Protein AF-0000000067975572 (afdb_homodimer)

Solvent-accessible surface area (backbone atoms only — not comparable to full-atom values): 10570 Å² total; per-residue (Å²): 110,61,64,62,55,49,49,57,55,53,73,66,45,63,90,80,53,42,70,36,68,67,24,52,52,40,54,53,30,42,39,53,51,49,49,49,53,43,51,46,39,11,46,50,52,24,46,74,68,74,46,53,58,31,40,48,66,27,45,54,51,23,35,44,74,76,66,36,54,85,46,46,61,59,31,48,52,52,34,53,54,52,51,50,50,51,52,53,48,53,58,62,66,50,74,78,83,122,114,62,63,61,54,49,49,56,56,53,73,65,43,63,91,80,53,43,70,35,70,66,23,51,52,41,52,52,30,43,38,52,54,50,49,46,52,44,52,45,40,11,48,51,52,24,45,76,69,74,45,54,60,32,40,48,68,28,46,56,51,24,34,44,74,74,66,36,53,85,46,44,62,58,29,50,52,51,35,53,54,51,50,49,49,50,53,51,48,54,59,62,66,50,74,78,84,119

Organism: Pisum sativum (NCBI:txid3888)

Nearest PDB structures (foldseek):
  1jfi-assembly1_B  TM=7.774E-01  e=1.254E-07  Homo sapiens
  7cvo-assembly1_G-2  TM=8.978E-01  e=2.293E-06  Arabidopsis thaliana
  7c9o-assembly1_B  TM=9.287E-01  e=9.202E-06  Oryza sativa Japonica Group
  6y35-assembly1_B  TM=8.783E-01  e=9.202E-06  Aspergillus fumigatus A1163
  6y37-assembly1_B  TM=8.687E-01  e=1.964E-05  Aspergillus nidulans FGSC A4

Secondary structure (DSSP, 8-state):
-HHHHHHHHHHTS-TT-EE-HHHHHHHHHHHHHHHHHHHHHHHHHHHHTT-SEE-HHHHHHHHHHTT-HHHHHHHHHHHHHHHHHHHHHHHHSS----/-HHHHHHHHHHTS-TT-EE-HHHHHHHHHHHHHHHHHHHHHHHHHHHHTT-SEE-HHHHHHHHHHTT-HHHHHHHHHHHHHHHHHHHHHHHHSS----

Radius of gyration: 18.91 Å; Cα contacts (8 Å, |Δi|>4): 183; chains: 2; bounding box: 43×51×68 Å

pLDDT: mean 84.96, std 15.69, range [32.72, 98.25]

Structure (mmCIF, N/CA/C/O backbone):
data_AF-0000000067975572-model_v1
#
loop_
_entity.id
_entity.type
_entity.pdbx_description
1 polymer 'Down-regulator of transcription 1, variant 6'
#
loop_
_atom_site.group_PDB
_atom_site.id
_atom_site.type_symbol
_atom_site.label_atom_id
_atom_site.label_alt_id
_atom_site.label_comp_id
_atom_site.label_asym_id
_atom_site.label_entity_id
_atom_site.label_seq_id
_atom_site.pdbx_PDB_ins_code
_atom_site.Cartn_x
_atom_site.Cartn_y
_atom_site.Cartn_z
_atom_site.occupancy
_atom_site.B_iso_or_equiv
_atom_site.auth_seq_id
_atom_site.auth_comp_id
_atom_site.auth_asym_id
_atom_site.auth_atom_id
_atom_site.pdbx_PDB_model_num
ATOM 1 N N . MET A 1 1 ? 14.898 -0.236 -3.307 1 39.06 1 MET A N 1
ATOM 2 C CA . MET A 1 1 ? 13.516 -0.007 -2.916 1 39.06 1 MET A CA 1
ATOM 3 C C . MET A 1 1 ? 12.742 -1.319 -2.863 1 39.06 1 MET A C 1
ATOM 5 O O . MET A 1 1 ? 11.922 -1.53 -1.963 1 39.06 1 MET A O 1
ATOM 9 N N . THR A 1 2 ? 13.234 -2.158 -3.646 1 52.66 2 THR A N 1
ATOM 10 C CA . THR A 1 2 ? 12.68 -3.473 -3.941 1 52.66 2 THR A CA 1
ATOM 11 C C . THR A 1 2 ? 12.953 -4.445 -2.797 1 52.66 2 THR A C 1
ATOM 13 O O . THR A 1 2 ? 12.07 -5.207 -2.4 1 52.66 2 THR A O 1
ATOM 16 N N . ALA A 1 3 ? 14.062 -3.973 -2.162 1 55.31 3 ALA A N 1
ATOM 17 C CA . ALA A 1 3 ? 14.5 -5.004 -1.22 1 55.31 3 ALA A CA 1
ATOM 18 C C . ALA A 1 3 ? 13.609 -5.016 0.021 1 55.31 3 ALA A C 1
ATOM 20 O O . ALA A 1 3 ? 13.234 -6.086 0.514 1 55.31 3 ALA A O 1
ATOM 21 N N . THR A 1 4 ? 13.117 -3.85 0.455 1 65.81 4 THR A N 1
ATOM 22 C CA . THR A 1 4 ? 12.328 -3.779 1.68 1 65.81 4 THR A CA 1
ATOM 23 C C . THR A 1 4 ? 10.93 -4.336 1.452 1 65.81 4 THR A C 1
ATOM 25 O O . THR A 1 4 ? 10.414 -5.102 2.273 1 65.81 4 THR A O 1
ATOM 28 N N . MET A 1 5 ? 10.422 -4.066 0.331 1 74.5 5 MET A N 1
ATOM 29 C CA . MET A 1 5 ? 9.078 -4.559 0.059 1 74.5 5 MET A CA 1
ATOM 30 C C . MET A 1 5 ? 9.086 -6.07 -0.145 1 74.5 5 MET A C 1
ATOM 32 O O . MET A 1 5 ? 8.172 -6.766 0.301 1 74.5 5 MET A O 1
ATOM 36 N N . THR A 1 6 ? 10.148 -6.484 -0.743 1 78.88 6 THR A N 1
ATOM 37 C CA . THR A 1 6 ? 10.305 -7.922 -0.958 1 78.88 6 THR A CA 1
ATOM 38 C C . THR A 1 6 ? 10.414 -8.656 0.374 1 78.88 6 THR A C 1
ATOM 40 O O . THR A 1 6 ? 9.836 -9.734 0.538 1 78.88 6 THR A O 1
ATOM 43 N N . LYS A 1 7 ? 11.109 -7.992 1.199 1 82.75 7 LYS A N 1
ATOM 44 C CA . LYS A 1 7 ? 11.258 -8.578 2.527 1 82.75 7 LYS A CA 1
ATOM 45 C C . LYS A 1 7 ? 9.922 -8.648 3.254 1 82.75 7 LYS A C 1
ATOM 47 O O . LYS A 1 7 ? 9.594 -9.656 3.877 1 82.75 7 LYS A O 1
ATOM 52 N N . ILE A 1 8 ? 9.188 -7.641 3.168 1 81.56 8 ILE A N 1
ATOM 53 C CA . ILE A 1 8 ? 7.879 -7.57 3.803 1 81.56 8 ILE A CA 1
ATOM 54 C C . ILE A 1 8 ? 6.977 -8.672 3.252 1 81.56 8 ILE A C 1
ATOM 56 O O . ILE A 1 8 ? 6.297 -9.367 4.012 1 81.56 8 ILE A O 1
ATOM 60 N N . ILE A 1 9 ? 6.996 -8.875 1.95 1 85.75 9 ILE A N 1
ATOM 61 C CA . ILE A 1 9 ? 6.156 -9.859 1.288 1 85.75 9 ILE A CA 1
ATOM 62 C C . ILE A 1 9 ? 6.555 -11.266 1.744 1 85.75 9 ILE A C 1
ATOM 64 O O . ILE A 1 9 ? 5.695 -12.07 2.105 1 85.75 9 ILE A O 1
ATOM 68 N N . LYS A 1 10 ? 7.793 -11.5 1.84 1 86.06 10 LYS A N 1
ATOM 69 C CA . LYS A 1 10 ? 8.305 -12.836 2.156 1 86.06 10 LYS A CA 1
ATOM 70 C C . LYS A 1 10 ? 8.031 -13.195 3.613 1 86.06 10 LYS A C 1
ATOM 72 O O . LYS A 1 10 ? 7.793 -14.359 3.934 1 86.06 10 LYS A O 1
ATOM 77 N N . GLU A 1 11 ? 8.07 -12.219 4.406 1 86 11 GLU A N 1
ATOM 78 C CA . GLU A 1 11 ? 7.855 -12.445 5.832 1 86 11 GLU A CA 1
ATOM 79 C C . GLU A 1 11 ? 6.414 -12.852 6.121 1 86 11 GLU A C 1
ATOM 81 O O . GLU A 1 11 ? 6.129 -13.461 7.152 1 86 11 GLU A O 1
ATOM 86 N N . MET A 1 12 ? 5.559 -12.57 5.223 1 84.19 12 MET A N 1
ATOM 87 C CA . MET A 1 12 ? 4.141 -12.828 5.449 1 84.19 12 MET A CA 1
ATOM 88 C C . MET A 1 12 ? 3.727 -14.164 4.855 1 84.19 12 MET A C 1
ATOM 90 O O . MET A 1 12 ? 2.602 -14.625 5.066 1 84.19 12 MET A O 1
ATOM 94 N N . LEU A 1 13 ? 4.621 -14.805 4.199 1 91.62 13 LEU A N 1
ATOM 95 C CA . LEU A 1 13 ? 4.281 -16.031 3.477 1 91.62 13 LEU A CA 1
ATOM 96 C C . LEU A 1 13 ? 5 -17.234 4.074 1 91.62 13 LEU A C 1
ATOM 98 O O . LEU A 1 13 ? 6.051 -17.078 4.703 1 91.62 13 LEU A O 1
ATOM 102 N N . PRO A 1 14 ? 4.371 -18.484 3.938 1 91.44 14 PRO A N 1
ATOM 103 C CA . PRO A 1 14 ? 5.098 -19.688 4.332 1 91.44 14 PRO A CA 1
ATOM 104 C C . PRO A 1 14 ? 6.426 -19.844 3.598 1 91.44 14 PRO A C 1
ATOM 106 O O . PRO A 1 14 ? 6.578 -19.359 2.477 1 91.44 14 PRO A O 1
ATOM 109 N N . PRO A 1 15 ? 7.375 -20.5 4.242 1 90.56 15 PRO A N 1
ATOM 110 C CA . PRO A 1 15 ? 8.727 -20.625 3.682 1 90.56 15 PRO A CA 1
ATOM 111 C C . PRO A 1 15 ? 8.742 -21.391 2.361 1 90.56 15 PRO A C 1
ATOM 113 O O . PRO A 1 15 ? 9.664 -21.219 1.561 1 90.56 15 PRO A O 1
ATOM 116 N N . ASP A 1 16 ? 7.766 -22.109 2.055 1 93.12 16 ASP A N 1
ATOM 117 C CA . ASP A 1 16 ? 7.785 -22.969 0.875 1 93.12 16 ASP A CA 1
ATOM 118 C C . ASP A 1 16 ? 7.059 -22.297 -0.295 1 93.12 16 ASP A C 1
ATOM 120 O O . ASP A 1 16 ? 6.965 -22.891 -1.38 1 93.12 16 ASP A O 1
ATOM 124 N N . VAL A 1 17 ? 6.586 -21.109 -0.024 1 95.19 17 VAL A N 1
ATOM 125 C CA . VAL A 1 17 ? 5.855 -20.422 -1.086 1 95.19 17 VAL A CA 1
ATOM 126 C C . VAL A 1 17 ? 6.773 -19.422 -1.783 1 95.19 17 VAL A C 1
ATOM 128 O O . VAL A 1 17 ? 7.547 -18.719 -1.128 1 95.19 17 VAL A O 1
ATOM 131 N N . ARG A 1 18 ? 6.723 -19.453 -3.1 1 95.25 18 ARG A N 1
ATOM 132 C CA . ARG A 1 18 ? 7.488 -18.5 -3.9 1 95.25 18 ARG A CA 1
ATOM 133 C C . ARG A 1 18 ? 6.582 -17.422 -4.488 1 95.25 18 ARG A C 1
ATOM 135 O O . ARG A 1 18 ? 5.395 -17.656 -4.723 1 95.25 18 ARG A O 1
ATOM 142 N N . VAL A 1 19 ? 7.168 -16.234 -4.633 1 96.06 19 VAL A N 1
ATOM 143 C CA . VAL A 1 19 ? 6.484 -15.148 -5.32 1 96.06 19 VAL A CA 1
ATOM 144 C C . VAL A 1 19 ? 7.23 -14.797 -6.605 1 96.06 19 VAL A C 1
ATOM 146 O O . VAL A 1 19 ? 8.414 -14.445 -6.566 1 96.06 19 VAL A O 1
ATOM 149 N N . ALA A 1 20 ? 6.512 -15.031 -7.695 1 95.19 20 ALA A N 1
ATOM 150 C CA . ALA A 1 20 ? 7.113 -14.68 -8.977 1 95.19 20 ALA A CA 1
ATOM 151 C C . ALA A 1 20 ? 7.508 -13.211 -9.016 1 95.19 20 ALA A C 1
ATOM 153 O O . ALA A 1 20 ? 6.887 -12.375 -8.352 1 95.19 20 ALA A O 1
ATOM 154 N N . ARG A 1 21 ? 8.516 -12.898 -9.812 1 91.81 21 ARG A N 1
ATOM 155 C CA . ARG A 1 21 ? 9.016 -11.531 -9.922 1 91.81 21 ARG A CA 1
ATOM 156 C C . ARG A 1 21 ? 7.926 -10.586 -10.398 1 91.81 21 ARG A C 1
ATOM 158 O O . ARG A 1 21 ? 7.781 -9.477 -9.867 1 91.81 21 ARG A O 1
ATOM 165 N N . ASP A 1 22 ? 7.188 -11.031 -11.352 1 93.62 22 ASP A N 1
ATOM 166 C CA . ASP A 1 22 ? 6.129 -10.195 -11.898 1 93.62 22 ASP A CA 1
ATOM 167 C C . ASP A 1 22 ? 5.027 -9.953 -10.867 1 93.62 22 ASP A C 1
ATOM 169 O O . ASP A 1 22 ? 4.398 -8.891 -10.859 1 93.62 22 ASP A O 1
ATOM 173 N N . ALA A 1 23 ? 4.82 -10.93 -10 1 95.44 23 ALA A N 1
ATOM 174 C CA . ALA A 1 23 ? 3.854 -10.758 -8.914 1 95.44 23 ALA A CA 1
ATOM 175 C C . ALA A 1 23 ? 4.352 -9.75 -7.891 1 95.44 23 ALA A C 1
ATOM 177 O O . ALA A 1 23 ? 3.572 -8.953 -7.363 1 95.44 23 ALA A O 1
ATOM 178 N N . GLN A 1 24 ? 5.617 -9.766 -7.688 1 92.31 24 GLN A N 1
ATOM 179 C CA . GLN A 1 24 ? 6.223 -8.789 -6.789 1 92.31 24 GLN A CA 1
ATOM 180 C C . GLN A 1 24 ? 6.059 -7.371 -7.332 1 92.31 24 GLN A C 1
ATOM 182 O O . GLN A 1 24 ? 5.715 -6.449 -6.586 1 92.31 24 GLN A O 1
ATOM 187 N N . ASP A 1 25 ? 6.34 -7.246 -8.586 1 91.5 25 ASP A N 1
ATOM 188 C CA . ASP A 1 25 ? 6.176 -5.945 -9.227 1 91.5 25 ASP A CA 1
ATOM 189 C C . ASP A 1 25 ? 4.73 -5.465 -9.125 1 91.5 25 ASP A C 1
ATOM 191 O O . ASP A 1 25 ? 4.48 -4.277 -8.891 1 91.5 25 ASP A O 1
ATOM 195 N N . LEU A 1 26 ? 3.828 -6.332 -9.305 1 93.5 26 LEU A N 1
ATOM 196 C CA . LEU A 1 26 ? 2.41 -5.996 -9.242 1 93.5 26 LEU A CA 1
ATOM 197 C C . LEU A 1 26 ? 2.02 -5.559 -7.832 1 93.5 26 LEU A C 1
ATOM 199 O O . LEU A 1 26 ? 1.27 -4.598 -7.66 1 93.5 26 LEU A O 1
ATOM 203 N N . LEU A 1 27 ? 2.496 -6.234 -6.828 1 93.25 27 LEU A N 1
ATOM 204 C CA . LEU A 1 27 ? 2.232 -5.883 -5.438 1 93.25 27 LEU A CA 1
ATOM 205 C C . LEU A 1 27 ? 2.748 -4.48 -5.125 1 93.25 27 LEU A C 1
ATOM 207 O O . LEU A 1 27 ? 2.105 -3.727 -4.391 1 93.25 27 LEU A O 1
ATOM 211 N N . ILE A 1 28 ? 3.877 -4.141 -5.68 1 88.56 28 ILE A N 1
ATOM 212 C CA . ILE A 1 28 ? 4.457 -2.816 -5.5 1 88.56 28 ILE A CA 1
ATOM 213 C C . ILE A 1 28 ? 3.545 -1.764 -6.125 1 88.56 28 ILE A C 1
ATOM 215 O O . ILE A 1 28 ? 3.266 -0.731 -5.508 1 88.56 28 ILE A O 1
ATOM 219 N N . GLU A 1 29 ? 3.02 -2.041 -7.281 1 90.25 29 GLU A N 1
ATOM 220 C CA . GLU A 1 29 ? 2.121 -1.112 -7.965 1 90.25 29 GLU A CA 1
ATOM 221 C C . GLU A 1 29 ? 0.811 -0.952 -7.199 1 90.25 29 GLU A C 1
ATOM 223 O O . GLU A 1 29 ? 0.212 0.126 -7.203 1 90.25 29 GLU A O 1
ATOM 228 N N . CYS A 1 30 ? 0.347 -2.061 -6.594 1 92.19 30 CYS A N 1
ATOM 229 C CA . CYS A 1 30 ? -0.815 -1.957 -5.715 1 92.19 30 CYS A CA 1
ATOM 230 C C . CYS A 1 30 ? -0.584 -0.92 -4.625 1 92.19 30 CYS A C 1
ATOM 232 O O . CYS A 1 30 ? -1.444 -0.073 -4.375 1 92.19 30 CYS A O 1
ATOM 234 N N . CYS A 1 31 ? 0.556 -0.967 -4.039 1 90.56 31 CYS A N 1
ATOM 235 C CA . CYS A 1 31 ? 0.895 -0.04 -2.965 1 90.56 31 CYS A CA 1
ATOM 236 C C . CYS A 1 31 ? 0.958 1.393 -3.48 1 90.56 31 CYS A C 1
ATOM 238 O O . CYS A 1 31 ? 0.476 2.316 -2.822 1 90.56 31 CYS A O 1
ATOM 240 N N . VAL A 1 32 ? 1.569 1.564 -4.617 1 87.62 32 VAL A N 1
ATOM 241 C CA . VAL A 1 32 ? 1.717 2.896 -5.195 1 87.62 32 VAL A CA 1
ATOM 242 C C . VAL A 1 32 ? 0.34 3.51 -5.438 1 87.62 32 VAL A C 1
ATOM 244 O O . VAL A 1 32 ? 0.092 4.66 -5.07 1 87.62 32 VAL A O 1
ATOM 247 N N . GLU A 1 33 ? -0.522 2.762 -6.055 1 90.44 33 GLU A N 1
ATOM 248 C CA . GLU A 1 33 ? -1.869 3.252 -6.328 1 90.44 33 GLU A CA 1
ATOM 249 C C . GLU A 1 33 ? -2.646 3.48 -5.035 1 90.44 33 GLU A C 1
ATOM 251 O O . GLU A 1 33 ? -3.426 4.43 -4.93 1 90.44 33 GLU A O 1
ATOM 256 N N . PHE A 1 34 ? -2.438 2.576 -4.113 1 91.31 34 PHE A N 1
ATOM 257 C CA . PHE A 1 34 ? -3.096 2.689 -2.816 1 91.31 34 PHE A CA 1
ATOM 258 C C . PHE A 1 34 ? -2.668 3.967 -2.104 1 91.31 34 PHE A C 1
ATOM 260 O O . PHE A 1 34 ? -3.51 4.711 -1.593 1 91.31 34 PHE A O 1
ATOM 267 N N . ILE A 1 35 ? -1.433 4.297 -2.062 1 91.75 35 ILE A N 1
ATOM 268 C CA . ILE A 1 35 ? -0.92 5.504 -1.421 1 91.75 35 ILE A CA 1
ATOM 269 C C . ILE A 1 35 ? -1.434 6.738 -2.156 1 91.75 35 ILE A C 1
ATOM 271 O O . ILE A 1 35 ? -1.744 7.754 -1.533 1 91.75 35 ILE A O 1
ATOM 275 N N . ASN A 1 36 ? -1.469 6.648 -3.461 1 91.31 36 ASN A N 1
ATOM 276 C CA . ASN A 1 36 ? -2.004 7.766 -4.234 1 91.31 36 ASN A CA 1
ATOM 277 C C . ASN A 1 36 ? -3.443 8.086 -3.834 1 91.31 36 ASN A C 1
ATOM 279 O O . ASN A 1 36 ? -3.801 9.25 -3.66 1 91.31 36 ASN A O 1
ATOM 283 N N . LEU A 1 37 ? -4.168 7.059 -3.721 1 92.38 37 LEU A N 1
ATOM 284 C CA . LEU A 1 37 ? -5.566 7.219 -3.346 1 92.38 37 LEU A CA 1
ATOM 285 C C . LEU A 1 37 ? -5.691 7.832 -1.955 1 92.38 37 LEU A C 1
ATOM 287 O O . LEU A 1 37 ? -6.434 8.797 -1.762 1 92.38 37 LEU A O 1
ATOM 291 N N . ILE A 1 38 ? -4.941 7.305 -1.001 1 95.25 38 ILE A N 1
ATOM 292 C CA . ILE A 1 38 ? -5.043 7.754 0.384 1 95.25 38 ILE A CA 1
ATOM 293 C C . ILE A 1 38 ? -4.488 9.172 0.51 1 95.25 38 ILE A C 1
ATOM 295 O O . ILE A 1 38 ? -5.043 10 1.233 1 95.25 38 ILE A O 1
ATOM 299 N N . SER A 1 39 ? -3.408 9.484 -0.177 1 95.56 39 SER A N 1
ATOM 300 C CA . SER A 1 39 ? -2.809 10.812 -0.115 1 95.56 39 SER A CA 1
ATOM 301 C C . SER A 1 39 ? -3.748 11.867 -0.685 1 95.56 39 SER A C 1
ATOM 303 O O . SER A 1 39 ? -3.9 12.945 -0.108 1 95.56 39 SER A O 1
ATOM 305 N N . SER A 1 40 ? -4.348 11.539 -1.766 1 94.69 40 SER A N 1
ATOM 306 C CA . SER A 1 40 ? -5.293 12.461 -2.391 1 94.69 40 SER A CA 1
ATOM 307 C C . SER A 1 40 ? -6.484 12.727 -1.479 1 94.69 40 SER A C 1
ATOM 309 O O . SER A 1 40 ? -6.887 13.883 -1.302 1 94.69 40 SER A O 1
ATOM 311 N N . GLU A 1 41 ? -6.996 11.695 -0.904 1 96.81 41 GLU A N 1
ATOM 312 C CA . GLU A 1 41 ? -8.125 11.867 -0 1 96.81 41 GLU A CA 1
ATOM 313 C C . GLU A 1 41 ? -7.715 12.594 1.274 1 96.81 41 GLU A C 1
ATOM 315 O O . GLU A 1 41 ? -8.484 13.391 1.818 1 96.81 41 GLU A O 1
ATOM 320 N N . SER A 1 42 ? -6.496 12.344 1.748 1 97.88 42 SER A N 1
ATOM 321 C CA . SER A 1 42 ? -5.969 13.039 2.916 1 97.88 42 SER A CA 1
ATOM 322 C C . SER A 1 42 ? -5.855 14.539 2.662 1 97.88 42 SER A C 1
ATOM 324 O O . SER A 1 42 ? -6.152 15.352 3.543 1 97.88 42 SER A O 1
ATOM 326 N N . ASN A 1 43 ? -5.488 14.812 1.451 1 97.25 43 ASN A N 1
ATOM 327 C CA . ASN A 1 43 ? -5.395 16.219 1.063 1 97.25 43 ASN A CA 1
ATOM 328 C C . ASN A 1 43 ? -6.766 16.891 1.046 1 97.25 43 ASN A C 1
ATOM 330 O O . ASN A 1 43 ? -6.902 18.031 1.459 1 97.25 43 ASN A O 1
ATOM 334 N N . GLU A 1 44 ? -7.668 16.141 0.524 1 97.44 44 GLU A N 1
ATOM 335 C CA . GLU A 1 44 ? -9.031 16.672 0.508 1 97.44 44 GLU A CA 1
ATOM 336 C C . GLU A 1 44 ? -9.547 16.906 1.924 1 97.44 44 GLU A C 1
ATOM 338 O O . GLU A 1 44 ? -10.141 17.953 2.207 1 97.44 44 GLU A O 1
ATOM 343 N N . VAL A 1 45 ? -9.336 15.953 2.791 1 97.88 45 VAL A N 1
ATOM 344 C CA . VAL A 1 4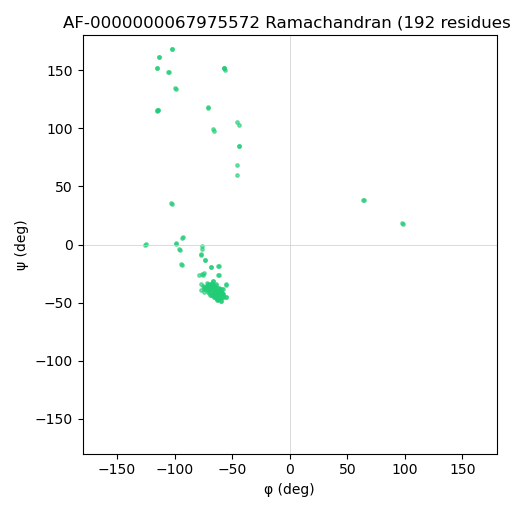5 ? -9.75 16.062 4.184 1 97.88 45 VAL A CA 1
ATOM 345 C C . VAL A 1 45 ? -9.055 17.25 4.84 1 97.88 45 VAL A C 1
ATOM 347 O O . VAL A 1 45 ? -9.688 18.047 5.547 1 97.88 45 VAL A O 1
ATOM 350 N N . CYS A 1 46 ? -7.777 17.375 4.59 1 97.81 46 CYS A N 1
ATOM 351 C CA . CYS A 1 46 ? -6.957 18.453 5.141 1 97.81 46 CYS A CA 1
ATOM 352 C C . CYS A 1 46 ? -7.434 19.812 4.648 1 97.81 46 CYS A C 1
ATOM 354 O O . CYS A 1 46 ? -7.547 20.75 5.434 1 97.81 46 CYS A O 1
ATOM 356 N N . SER A 1 47 ? -7.773 19.922 3.424 1 97 47 SER A N 1
ATOM 357 C CA . SER A 1 47 ? -8.227 21.172 2.807 1 97 47 SER A CA 1
ATOM 358 C C . SER A 1 47 ? -9.602 21.578 3.322 1 97 47 SER A C 1
ATOM 360 O O . SER A 1 47 ? -9.875 22.766 3.484 1 97 47 SER A O 1
ATOM 362 N N . ARG A 1 48 ? -10.375 20.609 3.518 1 97.56 48 ARG A N 1
ATOM 363 C CA . ARG A 1 48 ? -11.703 20.891 4.051 1 97.56 48 ARG A CA 1
ATOM 364 C C . ARG A 1 48 ? -11.617 21.531 5.438 1 97.56 48 ARG A C 1
ATOM 366 O O . ARG A 1 48 ? -12.531 22.234 5.863 1 97.56 48 ARG A O 1
ATOM 373 N N . GLU A 1 49 ? -10.547 21.266 6.148 1 97.56 49 GLU A N 1
ATOM 374 C CA . GLU A 1 49 ? -10.32 21.844 7.473 1 97.56 49 GLU A CA 1
ATOM 375 C C . GLU A 1 49 ? -9.5 23.125 7.387 1 97.56 49 GLU A C 1
ATOM 377 O O . GLU A 1 49 ? -9.055 23.656 8.406 1 97.56 49 GLU A O 1
ATOM 382 N N . ASP A 1 50 ? -9.234 23.578 6.227 1 97.31 50 ASP A N 1
ATOM 383 C CA . ASP A 1 50 ? -8.492 24.797 5.934 1 97.31 50 ASP A CA 1
ATOM 384 C C . ASP A 1 50 ? -7.051 24.703 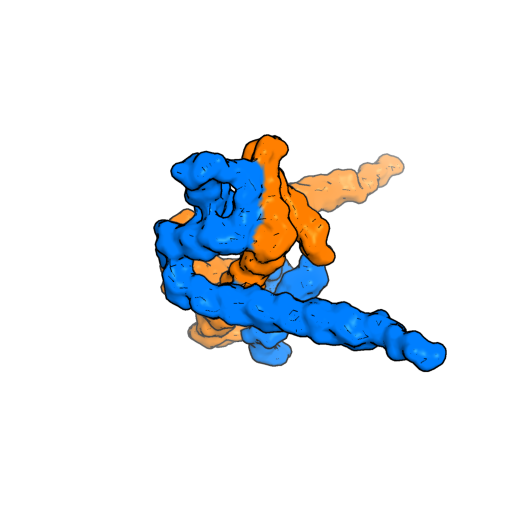6.438 1 97.31 50 ASP A C 1
ATOM 386 O O . ASP A 1 50 ? -6.531 25.641 7.039 1 97.31 50 ASP A O 1
ATOM 390 N N . LYS A 1 51 ? -6.52 23.531 6.285 1 96.62 51 LYS A N 1
ATOM 391 C CA . LYS A 1 51 ? -5.121 23.297 6.621 1 96.62 51 LYS A CA 1
ATOM 392 C C . LYS A 1 51 ? -4.301 22.984 5.375 1 96.62 51 LYS A C 1
ATOM 394 O O . LYS A 1 51 ? -4.859 22.656 4.324 1 96.62 51 LYS A O 1
ATOM 399 N N . ARG A 1 52 ? -2.965 23.156 5.582 1 95.5 52 ARG A N 1
ATOM 400 C CA . ARG A 1 52 ? -2.088 22.906 4.445 1 95.5 52 ARG A CA 1
ATOM 401 C C . ARG A 1 52 ? -1.021 21.875 4.793 1 95.5 52 ARG A C 1
ATOM 403 O O . ARG A 1 52 ? -0.12 21.609 3.996 1 95.5 52 ARG A O 1
ATOM 410 N N . THR A 1 53 ? -1.052 21.391 5.992 1 97.62 53 THR A N 1
ATOM 411 C CA . THR A 1 53 ? -0.168 20.297 6.41 1 97.62 53 THR A CA 1
ATOM 412 C C . THR A 1 53 ? -0.971 19.047 6.762 1 97.62 53 THR A C 1
ATOM 414 O O . THR A 1 53 ? -1.755 19.062 7.715 1 97.62 53 THR A O 1
ATOM 417 N N . ILE A 1 54 ? -0.758 18.016 5.984 1 97.75 54 ILE A N 1
ATOM 418 C CA . ILE A 1 54 ? -1.43 16.75 6.238 1 97.75 54 ILE A CA 1
ATOM 419 C C . ILE A 1 54 ? -0.847 16.094 7.488 1 97.75 54 ILE A C 1
ATOM 421 O O . ILE A 1 54 ? 0.354 15.82 7.551 1 97.75 54 ILE A O 1
ATOM 425 N N . ALA A 1 55 ? -1.649 15.914 8.461 1 97.81 55 ALA A N 1
ATOM 426 C CA . ALA A 1 55 ? -1.303 15.227 9.703 1 97.81 55 ALA A CA 1
ATOM 427 C C . ALA A 1 55 ? -1.86 13.812 9.727 1 97.81 55 ALA A C 1
ATOM 429 O O . ALA A 1 55 ? -2.666 13.438 8.867 1 97.81 55 ALA A O 1
ATOM 430 N N . PRO A 1 56 ? -1.434 12.945 10.695 1 97.25 56 PRO A N 1
ATOM 431 C CA . PRO A 1 56 ? -1.917 11.562 10.781 1 97.25 56 PRO A CA 1
ATOM 432 C C . PRO A 1 56 ? -3.439 11.477 10.867 1 97.25 56 PRO A C 1
ATOM 434 O O . PRO A 1 56 ? -4.039 10.562 10.297 1 97.25 56 PRO A O 1
ATOM 437 N N . GLU A 1 57 ? -3.984 12.516 11.547 1 96.88 57 GLU A N 1
ATOM 438 C CA . GLU A 1 57 ? -5.438 12.477 11.695 1 96.88 57 GLU A CA 1
ATOM 439 C C . GLU A 1 57 ? -6.129 12.57 10.336 1 96.88 57 GLU A C 1
ATOM 441 O O . GLU A 1 57 ? -7.188 11.984 10.125 1 96.88 57 GLU A O 1
ATOM 446 N N . HIS A 1 58 ? -5.59 13.305 9.414 1 98.25 58 HIS A N 1
ATOM 447 C CA . HIS A 1 58 ? -6.152 13.422 8.07 1 98.25 58 HIS A CA 1
ATOM 448 C C . HIS A 1 58 ? -6.055 12.102 7.312 1 98.25 58 HIS A C 1
ATOM 450 O O . HIS A 1 58 ? -6.961 11.75 6.555 1 98.25 58 HIS A O 1
ATOM 456 N N . VAL A 1 59 ? -4.973 11.344 7.516 1 97.62 59 VAL A N 1
ATOM 457 C CA . VAL A 1 59 ? -4.773 10.039 6.887 1 97.62 59 VAL A CA 1
ATOM 458 C C . VAL A 1 59 ? -5.797 9.047 7.422 1 97.62 59 VAL A C 1
ATOM 460 O O . VAL A 1 59 ? -6.426 8.312 6.652 1 97.62 59 VAL A O 1
ATOM 463 N N . LEU A 1 60 ? -5.984 9.109 8.734 1 97 60 LEU A N 1
ATOM 464 C CA . LEU A 1 60 ? -6.922 8.188 9.367 1 97 60 LEU A CA 1
ATOM 465 C C . LEU A 1 60 ? -8.352 8.461 8.906 1 97 60 LEU A C 1
ATOM 467 O O . LEU A 1 60 ? -9.102 7.527 8.617 1 97 60 LEU A O 1
ATOM 471 N N . LYS A 1 61 ? -8.68 9.688 8.859 1 97.25 61 LYS A N 1
ATOM 472 C CA . LYS A 1 61 ? -10 10.062 8.367 1 97.25 61 LYS A CA 1
ATOM 473 C C . LYS A 1 61 ? -10.18 9.672 6.906 1 97.25 61 LYS A C 1
ATOM 475 O O . LYS A 1 61 ? -11.258 9.234 6.504 1 97.25 61 LYS A O 1
ATOM 480 N N . ALA A 1 62 ? -9.148 9.867 6.086 1 97.38 62 ALA A N 1
ATOM 481 C CA . ALA A 1 62 ? -9.188 9.484 4.676 1 97.38 62 ALA A CA 1
ATOM 482 C C . ALA A 1 62 ? -9.477 7.996 4.523 1 97.38 62 ALA A C 1
ATOM 484 O O . ALA A 1 62 ? -10.273 7.594 3.67 1 97.38 62 ALA A O 1
ATOM 485 N N . LEU A 1 63 ? -8.844 7.18 5.359 1 96.44 63 LEU A N 1
ATOM 486 C CA . LEU A 1 63 ? -9.07 5.738 5.332 1 96.44 63 LEU A CA 1
ATOM 487 C C . LEU A 1 63 ? -10.539 5.414 5.609 1 96.44 63 LEU A C 1
ATOM 489 O O . LEU A 1 63 ? -11.125 4.547 4.953 1 96.44 63 LEU A O 1
ATOM 493 N N . GLN A 1 64 ? -11.078 6.129 6.527 1 95.69 64 GLN A N 1
ATOM 494 C CA . GLN A 1 64 ? -12.484 5.918 6.852 1 95.69 64 GLN A CA 1
ATOM 495 C C . GLN A 1 64 ? -13.383 6.301 5.684 1 95.69 64 GLN A C 1
ATOM 497 O O . GLN A 1 64 ? -14.297 5.559 5.332 1 95.69 64 GLN A O 1
ATOM 502 N N . VAL A 1 65 ? -13.109 7.398 5.125 1 95.44 65 VAL A N 1
ATOM 503 C CA . VAL A 1 65 ? -13.914 7.906 4.016 1 95.44 65 VAL A CA 1
ATOM 504 C C . VAL A 1 65 ? -13.836 6.941 2.836 1 95.44 65 VAL A C 1
ATOM 506 O O . VAL A 1 65 ? -14.828 6.703 2.154 1 95.44 65 VAL A O 1
ATOM 509 N N . LEU A 1 66 ? -12.695 6.406 2.578 1 93.19 66 LEU A N 1
ATOM 510 C CA . LEU A 1 66 ? -12.445 5.531 1.435 1 93.19 66 LEU A CA 1
ATOM 511 C C . LEU A 1 66 ? -13.008 4.137 1.688 1 93.19 66 LEU A C 1
ATOM 513 O O . LEU A 1 66 ? -12.945 3.271 0.81 1 93.19 66 LEU A O 1
ATOM 517 N N . GLY A 1 67 ? -13.438 3.895 2.916 1 89.44 67 GLY A N 1
ATOM 518 C CA . GLY A 1 67 ? -14.062 2.615 3.197 1 89.44 67 GLY A CA 1
ATOM 519 C C . GLY A 1 67 ? -13.117 1.612 3.832 1 89.44 67 GLY A C 1
ATOM 520 O O . GLY A 1 67 ? -13.367 0.406 3.801 1 89.44 67 GLY A O 1
ATOM 521 N N . PHE A 1 68 ? -11.984 2.049 4.402 1 89 68 PHE A N 1
ATOM 522 C CA . PHE A 1 68 ? -11.008 1.177 5.043 1 89 68 PHE A CA 1
ATOM 523 C C . PHE A 1 68 ? -11.133 1.245 6.559 1 89 68 PHE A C 1
ATOM 525 O O . PHE A 1 68 ? -10.133 1.173 7.273 1 89 68 PHE A O 1
ATOM 532 N N . ALA A 1 69 ? -12.32 1.391 6.992 1 88.31 69 ALA A N 1
ATOM 533 C CA . ALA A 1 69 ? -12.555 1.562 8.422 1 88.31 69 ALA A CA 1
ATOM 534 C C . ALA A 1 69 ? -12 0.379 9.219 1 88.31 69 ALA A C 1
ATOM 536 O O . ALA A 1 69 ? -11.414 0.558 10.289 1 88.31 69 ALA A O 1
ATOM 537 N N . ASP A 1 70 ? -12.148 -0.778 8.664 1 85.06 70 ASP A N 1
ATOM 538 C CA . ASP A 1 70 ? -11.719 -1.982 9.367 1 85.06 70 ASP A CA 1
ATOM 539 C C . ASP A 1 70 ? -10.195 -2.1 9.367 1 85.06 70 ASP A C 1
ATOM 541 O O . ASP A 1 70 ? -9.625 -2.867 10.141 1 85.06 70 ASP A O 1
ATOM 545 N N . TYR A 1 71 ? -9.602 -1.316 8.562 1 86.5 71 TYR A N 1
ATOM 546 C CA . TYR A 1 71 ? -8.156 -1.35 8.398 1 86.5 71 TYR A CA 1
ATOM 547 C C . TYR A 1 71 ? -7.48 -0.325 9.305 1 86.5 71 TYR A C 1
ATOM 549 O O . TYR A 1 71 ? -6.285 -0.43 9.594 1 86.5 71 TYR A O 1
ATOM 557 N N . VAL A 1 72 ? -8.25 0.604 9.781 1 91.62 72 VAL A N 1
ATOM 558 C CA . VAL A 1 72 ? -7.715 1.758 10.5 1 91.62 72 VAL A CA 1
ATOM 559 C C . VAL A 1 72 ? -7.043 1.299 11.797 1 91.62 72 VAL A C 1
ATOM 561 O O . VAL A 1 72 ? -5.934 1.728 12.109 1 91.62 72 VAL A O 1
ATOM 564 N N . GLU A 1 73 ? -7.719 0.407 12.445 1 90.62 73 GLU A N 1
ATOM 565 C CA . GLU A 1 73 ? -7.176 -0.059 13.719 1 90.62 73 GLU A CA 1
ATOM 566 C C . GLU A 1 73 ? -5.848 -0.783 13.523 1 90.62 73 GLU A C 1
ATOM 568 O O . GLU A 1 73 ? -4.906 -0.579 14.289 1 90.62 73 GLU A O 1
ATOM 573 N N . GLU A 1 74 ? -5.816 -1.634 12.531 1 89.25 74 GLU A N 1
ATOM 574 C CA . GLU A 1 74 ? -4.602 -2.393 12.242 1 89.25 74 GLU A CA 1
ATOM 575 C C . GLU A 1 74 ? -3.453 -1.471 11.852 1 89.25 74 GLU A C 1
ATOM 577 O O . GLU A 1 74 ? -2.326 -1.637 12.32 1 89.25 74 GLU A O 1
ATOM 582 N N . VAL A 1 75 ? -3.738 -0.525 11.062 1 92 75 VAL A N 1
ATOM 583 C CA . VAL A 1 75 ? -2.74 0.418 10.57 1 92 75 VAL A CA 1
ATOM 584 C C . VAL A 1 75 ? -2.25 1.299 11.719 1 92 75 VAL A C 1
ATOM 586 O O . VAL A 1 75 ? -1.049 1.537 11.859 1 92 75 VAL A O 1
ATOM 589 N N . TYR A 1 76 ? -3.23 1.705 12.461 1 92.19 76 TYR A N 1
ATOM 590 C CA . TYR A 1 76 ? -2.861 2.578 13.57 1 92.19 76 TYR A CA 1
ATOM 591 C C . TYR A 1 76 ? -2.014 1.831 14.594 1 92.19 76 TYR A C 1
ATOM 593 O O . TYR A 1 76 ? -1.051 2.383 15.133 1 92.19 76 TYR A O 1
ATOM 601 N N . ALA A 1 77 ? -2.363 0.641 14.891 1 90.5 77 ALA A N 1
ATOM 602 C CA . ALA A 1 77 ? -1.579 -0.181 15.805 1 90.5 77 ALA A CA 1
ATOM 603 C C . ALA A 1 77 ? -0.157 -0.376 15.289 1 90.5 77 ALA A C 1
ATOM 605 O O . ALA A 1 77 ? 0.808 -0.268 16.047 1 90.5 77 ALA A O 1
ATOM 606 N N . ALA A 1 78 ? -0.044 -0.68 14.055 1 85.62 78 ALA A N 1
ATOM 607 C CA . ALA A 1 78 ? 1.271 -0.848 13.445 1 85.62 78 ALA A CA 1
ATOM 608 C C . ALA A 1 78 ? 2.078 0.445 13.516 1 85.62 78 ALA A C 1
ATOM 610 O O . ALA A 1 78 ? 3.27 0.423 13.836 1 85.62 78 ALA A O 1
ATOM 611 N N . TYR A 1 79 ? 1.469 1.479 13.281 1 88.31 79 TYR A N 1
ATOM 612 C CA . TYR A 1 79 ? 2.051 2.814 13.336 1 88.31 79 TYR A CA 1
ATOM 613 C C . TYR A 1 79 ? 2.543 3.141 14.742 1 88.31 79 TYR A C 1
ATOM 615 O O . TYR A 1 79 ? 3.67 3.604 14.914 1 88.31 79 TYR A O 1
ATOM 623 N N . GLU A 1 80 ? 1.779 2.881 15.688 1 89.38 80 GLU A N 1
ATOM 624 C CA . GLU A 1 80 ? 2.148 3.145 17.078 1 89.38 80 GLU A CA 1
ATOM 625 C C . GLU A 1 80 ? 3.318 2.27 17.516 1 89.38 80 GLU A C 1
ATOM 627 O O . GLU A 1 80 ? 4.195 2.717 18.25 1 89.38 80 GLU A O 1
ATOM 632 N N . ASN A 1 81 ? 3.334 1.114 17.062 1 86.56 81 ASN A N 1
ATOM 633 C CA . ASN A 1 81 ? 4.414 0.192 17.406 1 86.56 81 ASN A CA 1
ATOM 634 C C . ASN A 1 81 ? 5.746 0.646 16.812 1 86.56 81 ASN A C 1
ATOM 636 O O . ASN A 1 81 ? 6.797 0.48 17.422 1 86.56 81 ASN A O 1
ATOM 640 N N . THR A 1 82 ? 5.723 1.224 15.695 1 77.56 82 THR A N 1
ATOM 641 C CA . THR A 1 82 ? 6.941 1.701 15.047 1 77.56 82 THR A CA 1
ATOM 642 C C . THR A 1 82 ? 7.473 2.949 15.75 1 77.56 82 THR A C 1
ATOM 644 O O . THR A 1 82 ? 8.688 3.133 15.859 1 77.56 82 THR A O 1
ATOM 647 N N . LYS A 1 83 ? 6.637 3.785 16.203 1 77.12 83 LYS A N 1
ATOM 648 C CA . LYS A 1 83 ? 7.055 4.965 16.953 1 77.12 83 LYS A CA 1
ATOM 649 C C . LYS A 1 83 ? 7.723 4.57 18.266 1 77.12 83 LYS A C 1
ATOM 651 O O . LYS A 1 83 ? 8.719 5.176 18.672 1 77.12 83 LYS A O 1
ATOM 656 N N . LEU A 1 84 ? 7.184 3.652 18.797 1 71.62 84 LEU A N 1
ATOM 657 C CA . LEU A 1 84 ? 7.723 3.193 20.078 1 71.62 84 LEU A CA 1
ATOM 658 C C . LEU A 1 84 ? 9.125 2.621 19.891 1 71.62 84 LEU A C 1
ATOM 660 O O . LEU A 1 84 ? 10 2.855 20.734 1 71.62 84 LEU A O 1
ATOM 664 N N . GLU A 1 85 ? 9.281 2 18.812 1 69.19 85 GLU A N 1
ATOM 665 C CA . GLU A 1 85 ? 10.594 1.42 18.547 1 69.19 85 GLU A CA 1
ATOM 666 C C . GLU A 1 85 ? 11.633 2.504 18.281 1 69.19 85 GLU A C 1
ATOM 668 O O . GLU A 1 85 ? 12.773 2.408 18.734 1 69.19 85 GLU A O 1
ATOM 6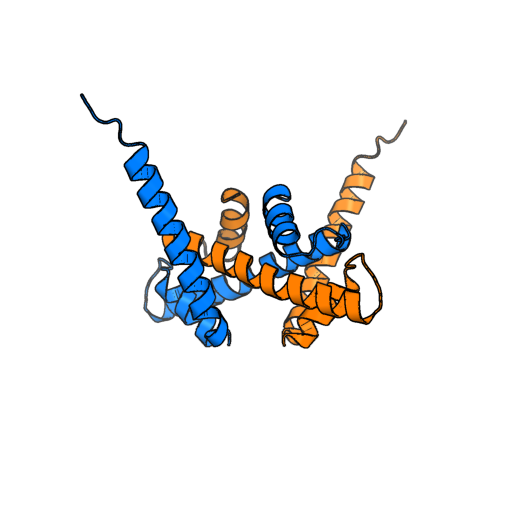73 N N . THR A 1 86 ? 11.203 3.514 17.625 1 65.38 86 THR A N 1
ATOM 674 C CA . THR A 1 86 ? 12.109 4.621 17.328 1 65.38 86 THR A CA 1
ATOM 675 C C . THR A 1 86 ? 12.453 5.398 18.594 1 65.38 86 THR A C 1
ATOM 677 O O . THR A 1 86 ? 13.594 5.816 18.781 1 65.38 86 THR A O 1
ATOM 680 N N . MET A 1 87 ? 11.43 5.602 19.406 1 64.06 87 MET A N 1
ATOM 681 C CA . MET A 1 87 ? 11.648 6.312 20.656 1 64.06 87 MET A CA 1
ATOM 682 C C . MET A 1 87 ? 12.562 5.523 21.594 1 64.06 87 MET A C 1
ATOM 684 O O . MET A 1 87 ? 13.43 6.098 22.25 1 64.06 87 MET A O 1
ATOM 688 N N . VAL A 1 88 ? 12.336 4.156 21.578 1 67.25 88 VAL A N 1
ATOM 689 C CA . VAL A 1 88 ? 13.141 3.293 22.438 1 67.25 88 VAL A CA 1
ATOM 690 C C . VAL A 1 88 ? 14.586 3.268 21.938 1 67.25 88 VAL A C 1
ATOM 692 O O . VAL A 1 88 ? 15.523 3.311 22.719 1 67.25 88 VAL A O 1
ATOM 695 N N . LEU A 1 89 ? 14.758 3.322 20.625 1 60.31 89 LEU A N 1
ATOM 696 C CA . LEU A 1 89 ? 16.078 3.307 20.031 1 60.31 89 LEU A CA 1
ATOM 697 C C . LEU A 1 89 ? 16.797 4.633 20.266 1 60.31 89 LEU A C 1
ATOM 699 O O . LEU A 1 89 ? 18.016 4.66 20.5 1 60.31 89 LEU A O 1
ATOM 703 N N . LEU A 1 90 ? 16.031 5.652 20.172 1 60.72 90 LEU A N 1
ATOM 704 C CA . LEU A 1 90 ? 16.609 6.973 20.422 1 60.72 90 LEU A CA 1
ATOM 705 C C . LEU A 1 90 ? 16.969 7.141 21.906 1 60.72 90 LEU A C 1
ATOM 707 O O . LEU A 1 90 ? 17.984 7.77 22.219 1 60.72 90 LEU A O 1
ATOM 711 N N . ASN A 1 91 ? 16.172 6.551 22.672 1 59.78 91 ASN A N 1
ATOM 712 C CA . ASN A 1 91 ? 16.516 6.602 24.094 1 59.78 91 ASN A CA 1
ATOM 713 C C . ASN A 1 91 ? 17.672 5.676 24.422 1 59.78 91 ASN A C 1
ATOM 715 O O . ASN A 1 91 ? 18.422 5.914 25.375 1 59.78 91 ASN A O 1
ATOM 719 N N . LYS A 1 92 ? 17.859 4.645 23.594 1 58.75 92 LYS A N 1
ATOM 720 C CA . LYS A 1 92 ? 18.984 3.758 23.828 1 58.75 92 LYS A CA 1
ATOM 721 C C . LYS A 1 92 ? 20.297 4.402 23.359 1 58.75 92 LYS A C 1
ATOM 723 O O . LYS A 1 92 ? 21.375 3.994 23.781 1 58.75 92 LYS A O 1
ATOM 728 N N . ASN A 1 93 ? 20.203 5.062 22.281 1 51.09 93 ASN A N 1
ATOM 729 C CA . ASN A 1 93 ? 21.422 5.672 21.766 1 51.09 93 ASN A CA 1
ATOM 730 C C . ASN A 1 93 ? 21.797 6.93 22.547 1 51.09 93 ASN A C 1
ATOM 732 O O . ASN A 1 93 ? 22.703 7.664 22.156 1 51.09 93 ASN A O 1
ATOM 736 N N . VAL A 1 94 ? 21.031 7.367 23.484 1 50.34 94 VAL A N 1
ATOM 737 C CA . VAL A 1 94 ? 21.531 8.438 24.344 1 50.34 94 VAL A CA 1
ATOM 738 C C . VAL A 1 94 ? 22.703 7.926 25.188 1 50.34 94 VAL A C 1
ATOM 740 O O . VAL A 1 94 ? 22.578 6.941 25.906 1 50.34 94 VAL A O 1
ATOM 743 N N . PRO A 1 95 ? 23.922 8.188 24.812 1 50.69 95 PRO A N 1
ATOM 744 C CA . PRO A 1 95 ? 25.125 7.863 25.594 1 50.69 95 PRO A CA 1
ATOM 745 C C . PRO A 1 95 ? 25 8.25 27.062 1 50.69 95 PRO A C 1
ATOM 747 O O . PRO A 1 95 ? 24.5 9.336 27.375 1 50.69 95 PRO A O 1
ATOM 750 N N . HIS A 1 96 ? 24.797 7.27 28.016 1 47.94 96 HIS A N 1
ATOM 751 C CA . HIS A 1 96 ? 24.969 7.551 29.438 1 47.94 96 HIS A CA 1
ATOM 752 C C . HIS A 1 96 ? 26.234 8.375 29.688 1 47.94 96 HIS A C 1
ATOM 754 O O . HIS A 1 96 ? 27.328 7.938 29.359 1 47.94 96 HIS A O 1
ATOM 760 N N . ALA A 1 97 ? 26.203 9.617 29.578 1 43.06 97 ALA A N 1
ATOM 761 C CA . ALA A 1 97 ? 27.25 10.508 30.062 1 43.06 97 ALA A CA 1
ATOM 762 C C . ALA A 1 97 ? 27.688 10.141 31.469 1 43.06 97 ALA A C 1
ATOM 764 O O . ALA A 1 97 ? 26.938 10.32 32.438 1 43.06 97 ALA A O 1
ATOM 765 N N . CYS A 1 98 ? 28.391 8.906 31.578 1 32.72 98 CYS A N 1
ATOM 766 C CA . CYS A 1 98 ? 29.266 8.891 32.75 1 32.72 98 CYS A CA 1
ATOM 767 C C . CYS A 1 98 ? 30.5 9.766 32.531 1 32.72 98 CYS A C 1
ATOM 769 O O . CYS A 1 98 ? 31.031 9.82 31.406 1 32.72 98 CYS A O 1
ATOM 771 N N . MET B 1 1 ? 14.609 3.676 2.352 1 38.66 1 MET B N 1
ATOM 772 C CA . MET B 1 1 ? 13.312 3.111 1.985 1 38.66 1 MET B CA 1
ATOM 773 C C . MET B 1 1 ? 12.25 4.199 1.919 1 38.66 1 MET B C 1
ATOM 775 O O . MET B 1 1 ? 11.375 4.164 1.048 1 38.66 1 MET B O 1
ATOM 779 N N . THR B 1 2 ? 12.547 5.223 2.639 1 52.25 2 THR B N 1
ATOM 780 C CA . THR B 1 2 ? 11.695 6.363 2.947 1 52.25 2 THR B CA 1
ATOM 781 C C . THR B 1 2 ? 11.648 7.336 1.774 1 52.25 2 THR B C 1
ATOM 783 O O . THR B 1 2 ? 10.578 7.848 1.427 1 52.25 2 THR B O 1
ATOM 786 N N . ALA B 1 3 ? 12.805 7.168 1.082 1 55.16 3 ALA B N 1
ATOM 787 C CA . ALA B 1 3 ? 12.914 8.258 0.12 1 55.16 3 ALA B CA 1
ATOM 788 C C . ALA B 1 3 ? 11.977 8.047 -1.065 1 55.16 3 ALA B C 1
ATOM 790 O O . ALA B 1 3 ? 11.328 8.984 -1.528 1 55.16 3 ALA B O 1
ATOM 791 N N . THR B 1 4 ? 11.773 6.785 -1.496 1 66.19 4 THR B N 1
ATOM 792 C CA . THR B 1 4 ? 10.961 6.508 -2.672 1 66.19 4 THR B CA 1
ATOM 793 C C . THR B 1 4 ? 9.477 6.711 -2.363 1 66.19 4 THR B C 1
ATOM 795 O O . THR B 1 4 ? 8.75 7.32 -3.152 1 66.19 4 THR B O 1
ATOM 798 N N . MET B 1 5 ? 9.117 6.32 -1.203 1 74.75 5 MET B N 1
ATOM 799 C CA . MET B 1 5 ? 7.711 6.477 -0.848 1 74.75 5 MET B CA 1
ATOM 800 C C . MET B 1 5 ? 7.363 7.945 -0.636 1 74.75 5 MET B C 1
ATOM 802 O O . MET B 1 5 ? 6.281 8.398 -1.021 1 74.75 5 MET B O 1
ATOM 806 N N . THR B 1 6 ? 8.328 8.625 -0.11 1 79.12 6 THR B N 1
ATOM 807 C CA . THR B 1 6 ? 8.141 10.062 0.104 1 79.12 6 THR B CA 1
ATOM 808 C C . THR B 1 6 ? 7.98 10.789 -1.227 1 79.12 6 THR B C 1
ATOM 810 O O .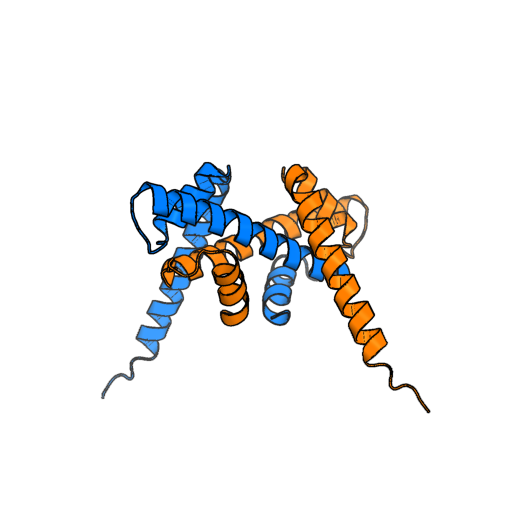 THR B 1 6 ? 7.152 11.695 -1.348 1 79.12 6 THR B O 1
ATOM 813 N N . LYS B 1 7 ? 8.773 10.32 -2.107 1 83.12 7 LYS B N 1
ATOM 814 C CA . LYS B 1 7 ? 8.695 10.914 -3.438 1 83.12 7 LYS B CA 1
ATOM 815 C C . LYS B 1 7 ? 7.336 10.641 -4.082 1 83.12 7 LYS B C 1
ATOM 817 O O . LYS B 1 7 ? 6.734 11.531 -4.68 1 83.12 7 LYS B O 1
ATOM 822 N N . ILE B 1 8 ? 6.891 9.477 -3.947 1 81.94 8 ILE B N 1
ATOM 823 C CA . ILE B 1 8 ? 5.602 9.078 -4.504 1 81.94 8 ILE B CA 1
ATOM 824 C C . ILE B 1 8 ? 4.488 9.93 -3.893 1 81.94 8 ILE B C 1
ATOM 826 O O . ILE B 1 8 ? 3.619 10.43 -4.609 1 81.94 8 ILE B O 1
ATOM 830 N N . ILE B 1 9 ? 4.531 10.148 -2.596 1 85.88 9 ILE B N 1
ATOM 831 C CA . ILE B 1 9 ? 3.512 10.906 -1.879 1 85.88 9 ILE B CA 1
ATOM 832 C C . ILE B 1 9 ? 3.527 12.359 -2.348 1 85.88 9 ILE B C 1
ATOM 834 O O . ILE B 1 9 ? 2.479 12.93 -2.656 1 85.88 9 ILE B O 1
ATOM 838 N N . LYS B 1 10 ? 4.672 12.891 -2.514 1 86.31 10 LYS B N 1
ATOM 839 C CA . LYS B 1 10 ? 4.82 14.305 -2.852 1 86.31 10 LYS B CA 1
ATOM 840 C C . LYS B 1 10 ? 4.379 14.578 -4.285 1 86.31 10 LYS B C 1
ATOM 842 O O . LYS B 1 10 ? 3.84 15.648 -4.582 1 86.31 10 LYS B O 1
ATOM 847 N N . GLU B 1 11 ? 4.613 13.633 -5.086 1 86.31 11 GLU B N 1
ATOM 848 C CA . GLU B 1 11 ? 4.266 13.789 -6.496 1 86.31 11 GLU B CA 1
ATOM 849 C C . GLU B 1 11 ? 2.752 13.82 -6.691 1 86.31 11 GLU B C 1
ATOM 851 O O . GLU B 1 11 ? 2.264 14.336 -7.699 1 86.31 11 GLU B O 1
ATOM 856 N N . MET B 1 12 ? 2.049 13.336 -5.734 1 84.75 12 MET B N 1
ATOM 857 C CA . MET B 1 12 ? 0.599 13.234 -5.871 1 84.75 12 MET B CA 1
ATOM 858 C C . MET B 1 12 ? -0.095 14.445 -5.25 1 84.75 12 MET B C 1
ATOM 860 O O . MET B 1 12 ? -1.309 14.609 -5.395 1 84.75 12 MET B O 1
ATOM 864 N N . LEU B 1 13 ? 0.651 15.281 -4.648 1 92.19 13 LEU B N 1
ATOM 865 C CA . LEU B 1 13 ? 0.065 16.391 -3.902 1 92.19 13 LEU B CA 1
ATOM 866 C C . LEU B 1 13 ? 0.429 17.734 -4.535 1 92.19 13 LEU B C 1
ATOM 868 O O . LEU B 1 13 ? 1.446 17.844 -5.223 1 92.19 13 LEU B O 1
ATOM 872 N N . PRO B 1 14 ? -0.487 18.797 -4.355 1 91.75 14 PRO B N 1
ATOM 87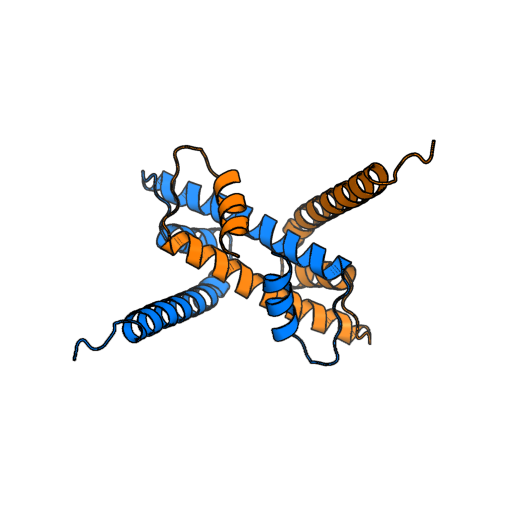3 C CA . PRO B 1 14 ? -0.107 20.141 -4.785 1 91.75 14 PRO B CA 1
ATOM 874 C C . PRO B 1 14 ? 1.188 20.625 -4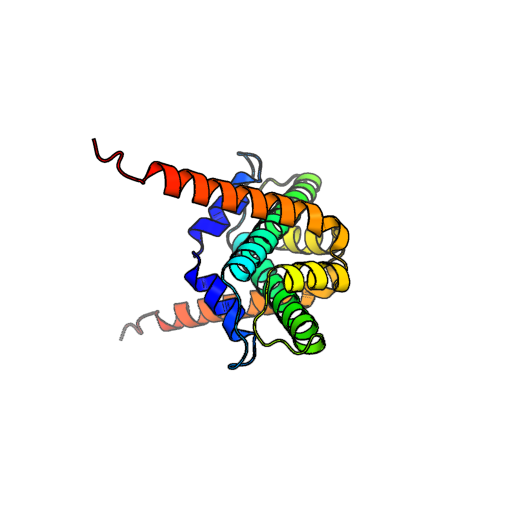.133 1 91.75 14 PRO B C 1
ATOM 876 O O . PRO B 1 14 ? 1.525 20.188 -3.027 1 91.75 14 PRO B O 1
ATOM 879 N N . PRO B 1 15 ? 1.912 21.469 -4.832 1 90.81 15 PRO B N 1
ATOM 880 C CA . PRO B 1 15 ? 3.221 21.938 -4.355 1 90.81 15 PRO B CA 1
ATOM 881 C C . PRO B 1 15 ? 3.135 22.688 -3.035 1 90.81 15 PRO B C 1
ATOM 883 O O . PRO B 1 15 ? 4.117 22.766 -2.297 1 90.81 15 PRO B O 1
ATOM 886 N N . ASP B 1 16 ? 2.02 23.156 -2.658 1 93.31 16 ASP B N 1
ATOM 887 C CA . ASP B 1 16 ? 1.903 24 -1.475 1 93.31 16 ASP B CA 1
ATOM 888 C C . ASP B 1 16 ? 1.441 23.203 -0.264 1 93.31 16 ASP B C 1
ATOM 890 O O . ASP B 1 16 ? 1.257 23.75 0.823 1 93.31 16 ASP B O 1
ATOM 894 N N . VAL B 1 17 ? 1.265 21.922 -0.497 1 95.31 17 VAL B N 1
ATOM 895 C CA . VAL B 1 17 ? 0.797 21.094 0.605 1 95.31 17 VAL B CA 1
ATOM 896 C C . VAL B 1 17 ? 1.979 20.359 1.232 1 95.31 17 VAL B C 1
ATOM 898 O O . VAL B 1 17 ? 2.857 19.859 0.522 1 95.31 17 VAL B O 1
ATOM 901 N N . ARG B 1 18 ? 2.008 20.375 2.549 1 95.25 18 ARG B N 1
ATOM 902 C CA . ARG B 1 18 ? 3.033 19.641 3.291 1 95.25 18 ARG B CA 1
ATOM 903 C C . ARG B 1 18 ? 2.455 18.391 3.928 1 95.25 18 ARG B C 1
ATOM 905 O O . ARG B 1 18 ? 1.265 18.328 4.246 1 95.25 18 ARG B O 1
ATOM 912 N N . VAL B 1 19 ? 3.332 17.375 4.023 1 96.12 19 VAL B N 1
ATOM 913 C CA . VAL B 1 19 ? 2.979 16.156 4.742 1 96.12 19 VAL B CA 1
ATOM 914 C C . VAL B 1 19 ? 3.869 16.016 5.973 1 96.12 19 VAL B C 1
ATOM 916 O O . VAL B 1 19 ? 5.094 15.953 5.859 1 96.12 19 VAL B O 1
ATOM 919 N N . ALA B 1 20 ? 3.174 16.078 7.121 1 95.25 20 ALA B N 1
ATOM 920 C CA . ALA B 1 20 ? 3.92 15.891 8.359 1 95.25 20 ALA B CA 1
ATOM 921 C C . ALA B 1 20 ? 4.66 14.555 8.367 1 95.25 20 ALA B C 1
ATOM 923 O O . ALA B 1 20 ? 4.219 13.594 7.734 1 95.25 20 ALA B O 1
ATOM 924 N N . ARG B 1 21 ? 5.766 14.516 9.086 1 92 21 ARG B N 1
ATOM 925 C CA . ARG B 1 21 ? 6.59 13.305 9.148 1 92 21 ARG B CA 1
ATOM 926 C C . ARG B 1 21 ? 5.789 12.125 9.688 1 92 21 ARG B C 1
ATOM 928 O O . ARG B 1 21 ? 5.883 11.016 9.164 1 92 21 ARG B O 1
ATOM 935 N N . ASP B 1 22 ? 5.035 12.398 10.68 1 93.69 22 ASP B N 1
ATOM 936 C CA . ASP B 1 22 ? 4.25 11.336 11.289 1 93.69 22 ASP B CA 1
ATOM 937 C C . ASP B 1 22 ? 3.174 10.82 10.328 1 93.69 22 ASP B C 1
ATOM 939 O O . ASP B 1 22 ? 2.82 9.641 10.359 1 93.69 22 ASP B O 1
ATOM 943 N N . ALA B 1 23 ? 2.686 11.703 9.5 1 95.5 23 ALA B N 1
ATOM 944 C CA . ALA B 1 23 ? 1.721 11.297 8.477 1 95.5 23 ALA B CA 1
ATOM 945 C C . ALA B 1 23 ? 2.381 10.43 7.414 1 95.5 23 ALA B C 1
ATOM 947 O O . ALA B 1 23 ? 1.784 9.461 6.934 1 95.5 23 ALA B O 1
ATOM 948 N N . GLN B 1 24 ? 3.586 10.758 7.121 1 92.38 24 GLN B N 1
ATOM 949 C CA . GLN B 1 24 ? 4.352 9.945 6.18 1 92.38 24 GLN B CA 1
ATOM 950 C C . GLN B 1 24 ? 4.57 8.531 6.727 1 92.38 24 GLN B C 1
ATOM 952 O O . GLN B 1 24 ? 4.41 7.551 5.996 1 92.38 24 GLN B O 1
ATOM 957 N N . ASP B 1 25 ? 4.957 8.492 7.945 1 91.44 25 ASP B N 1
ATOM 958 C CA . ASP B 1 25 ? 5.152 7.195 8.594 1 91.44 25 ASP B CA 1
ATOM 959 C C . ASP B 1 25 ? 3.863 6.379 8.578 1 91.44 25 ASP B C 1
ATOM 961 O O . ASP B 1 25 ? 3.893 5.164 8.359 1 91.44 25 ASP B O 1
ATOM 965 N N . LEU B 1 26 ? 2.789 7 8.828 1 93.5 26 LEU B N 1
ATOM 966 C CA . LEU B 1 26 ? 1.494 6.328 8.852 1 93.5 26 LEU B CA 1
ATOM 967 C C . LEU B 1 26 ? 1.132 5.801 7.465 1 93.5 26 LEU B C 1
ATOM 969 O O . LEU B 1 26 ? 0.628 4.684 7.336 1 93.5 26 LEU B O 1
ATOM 973 N N . LEU B 1 27 ? 1.371 6.566 6.441 1 93.31 27 LEU B N 1
ATOM 974 C CA . LEU B 1 27 ? 1.116 6.148 5.066 1 93.31 27 LEU B CA 1
ATOM 975 C C . LEU B 1 27 ? 1.934 4.91 4.715 1 93.31 27 LEU B C 1
ATOM 977 O O . LEU B 1 27 ? 1.448 4.016 4.016 1 93.31 27 LEU B O 1
ATOM 981 N N . ILE B 1 28 ? 3.141 4.855 5.188 1 88.5 28 ILE B N 1
ATOM 982 C CA . ILE B 1 28 ? 4.012 3.707 4.957 1 88.5 28 ILE B CA 1
ATOM 983 C C . ILE B 1 28 ? 3.424 2.471 5.633 1 88.5 28 ILE B C 1
ATOM 985 O O . ILE B 1 28 ? 3.359 1.397 5.027 1 88.5 28 ILE B O 1
ATOM 989 N N . GLU B 1 29 ? 2.918 2.623 6.82 1 90.25 29 GLU B N 1
ATOM 990 C CA . GLU B 1 29 ? 2.318 1.509 7.551 1 90.25 29 GLU B CA 1
ATOM 991 C C . GLU B 1 29 ? 1.038 1.03 6.871 1 90.25 29 GLU B C 1
ATOM 993 O O . GLU B 1 29 ? 0.719 -0.16 6.902 1 90.25 29 GLU B O 1
ATOM 998 N N . CYS B 1 30 ? 0.278 1.986 6.301 1 92.19 30 CYS B N 1
ATOM 999 C CA . CYS B 1 30 ? -0.879 1.599 5.504 1 92.19 30 CYS B CA 1
ATOM 1000 C C . CYS B 1 30 ? -0.477 0.636 4.391 1 92.19 30 CYS B C 1
ATOM 1002 O O . CYS B 1 30 ? -1.121 -0.396 4.195 1 92.19 30 CYS B O 1
ATOM 1004 N N . CYS B 1 31 ? 0.573 0.952 3.738 1 90.62 31 CYS B N 1
ATOM 1005 C CA . CYS B 1 31 ? 1.052 0.125 2.637 1 90.62 31 CYS B CA 1
ATOM 1006 C C . CYS B 1 31 ? 1.496 -1.244 3.137 1 90.62 31 CYS B C 1
ATOM 1008 O O . CYS B 1 31 ? 1.21 -2.264 2.504 1 90.62 31 CYS B O 1
ATOM 1010 N N . VAL B 1 32 ? 2.209 -1.247 4.227 1 87.56 32 VAL B N 1
ATOM 1011 C CA . VAL B 1 32 ? 2.709 -2.5 4.781 1 87.56 32 VAL B CA 1
ATOM 1012 C C . VAL B 1 32 ? 1.538 -3.424 5.109 1 87.56 32 VAL B C 1
ATOM 1014 O O . VAL B 1 32 ? 1.549 -4.602 4.746 1 87.56 32 VAL B O 1
ATOM 1017 N N . GLU B 1 33 ? 0.555 -2.908 5.785 1 90.56 33 GLU B N 1
ATOM 1018 C CA . GLU B 1 33 ? -0.612 -3.709 6.141 1 90.56 33 GLU B CA 1
ATOM 1019 C C . GLU B 1 33 ? -1.392 -4.129 4.898 1 90.56 33 GLU B C 1
ATOM 1021 O O . GLU B 1 33 ? -1.924 -5.242 4.84 1 90.56 33 GLU B O 1
ATOM 1026 N N . PHE B 1 34 ? -1.461 -3.201 3.971 1 91.38 34 PHE B N 1
ATOM 1027 C CA . PHE B 1 34 ? -2.156 -3.482 2.721 1 91.38 34 PHE B CA 1
ATOM 1028 C C . PHE B 1 34 ? -1.482 -4.625 1.971 1 91.38 34 PHE B C 1
ATOM 1030 O O . PHE B 1 34 ? -2.15 -5.555 1.513 1 91.38 34 PHE B O 1
ATOM 1037 N N . ILE B 1 35 ? -0.208 -4.641 1.849 1 91.81 35 ILE B N 1
ATOM 1038 C CA . ILE B 1 35 ? 0.538 -5.691 1.162 1 91.81 35 ILE B CA 1
ATOM 1039 C C . ILE B 1 35 ? 0.389 -7.008 1.919 1 91.81 35 ILE B C 1
ATOM 1041 O O . ILE B 1 35 ? 0.295 -8.078 1.308 1 91.81 35 ILE B O 1
ATOM 1045 N N . ASN B 1 36 ? 0.415 -6.934 3.225 1 91.25 36 ASN B N 1
ATOM 1046 C CA . ASN B 1 36 ? 0.218 -8.141 4.02 1 91.25 36 ASN B CA 1
ATOM 1047 C C . ASN B 1 36 ? -1.123 -8.805 3.711 1 91.25 36 ASN B C 1
ATOM 1049 O O . ASN B 1 36 ? -1.195 -10.023 3.543 1 91.25 36 ASN B O 1
ATOM 1053 N N . LEU B 1 37 ? -2.078 -7.992 3.664 1 92.31 37 LEU B N 1
ATOM 1054 C CA . LEU B 1 37 ? -3.42 -8.484 3.381 1 92.31 37 LEU B CA 1
ATOM 1055 C C . LEU B 1 37 ? -3.482 -9.125 1.995 1 92.31 37 LEU B C 1
ATOM 1057 O O . LEU B 1 37 ? -3.977 -10.242 1.844 1 92.31 37 LEU B O 1
ATOM 1061 N N . ILE B 1 38 ? -2.953 -8.438 0.999 1 95.19 38 ILE B N 1
ATOM 1062 C CA . ILE B 1 38 ? -3.033 -8.906 -0.38 1 95.19 38 ILE B CA 1
ATOM 1063 C C . ILE B 1 38 ? -2.16 -10.148 -0.555 1 95.19 38 ILE B C 1
ATOM 1065 O O . ILE B 1 38 ? -2.547 -11.094 -1.246 1 95.19 38 ILE B O 1
ATOM 1069 N N . SER B 1 39 ? -0.993 -10.188 0.046 1 95.5 39 SER B N 1
ATOM 1070 C CA . SER B 1 39 ? -0.095 -11.328 -0.069 1 95.5 39 SER B CA 1
ATOM 1071 C C . SER B 1 39 ? -0.708 -12.578 0.556 1 95.5 39 SER B C 1
ATOM 1073 O O . SER B 1 39 ? -0.632 -13.664 -0.017 1 95.5 39 SER B O 1
ATOM 1075 N N . SER B 1 40 ? -1.288 -12.398 1.687 1 94.56 40 SER B N 1
ATOM 1076 C CA . SER B 1 40 ? -1.941 -13.516 2.367 1 94.56 40 SER B CA 1
ATOM 1077 C C . SER B 1 40 ? -3.09 -14.07 1.533 1 94.56 40 SER B C 1
ATOM 1079 O O . SER B 1 40 ? -3.213 -15.289 1.373 1 94.56 40 SER B O 1
ATOM 1081 N N . GLU B 1 41 ? -3.877 -13.195 1.007 1 96.81 41 GLU B N 1
ATOM 1082 C CA . GLU B 1 41 ? -4.992 -13.641 0.178 1 96.81 41 GLU B CA 1
ATOM 1083 C C . GLU B 1 41 ? -4.5 -14.258 -1.128 1 96.81 41 GLU B C 1
ATOM 1085 O O . GLU B 1 41 ? -5.09 -15.219 -1.629 1 96.81 41 GLU B O 1
ATOM 1090 N N . SER B 1 42 ? -3.418 -13.719 -1.692 1 97.81 42 SER B N 1
ATOM 1091 C CA . SER B 1 42 ? -2.818 -14.281 -2.9 1 97.81 42 SER B CA 1
ATOM 1092 C C . SER B 1 42 ? -2.328 -15.703 -2.664 1 97.81 42 SER B C 1
ATOM 1094 O O . SER B 1 42 ? -2.479 -16.562 -3.531 1 97.81 42 SER B O 1
ATOM 1096 N N . ASN B 1 43 ? -1.809 -15.875 -1.481 1 97.19 43 ASN B N 1
ATOM 1097 C CA . ASN B 1 43 ? -1.352 -17.219 -1.112 1 97.19 43 ASN B CA 1
ATOM 1098 C C . ASN B 1 43 ? -2.514 -18.203 -1.013 1 97.19 43 ASN B C 1
ATOM 1100 O O . ASN B 1 43 ? -2.393 -19.344 -1.428 1 97.19 43 ASN B O 1
ATOM 1104 N N . GLU B 1 44 ? -3.541 -17.703 -0.419 1 97.38 44 GLU B N 1
ATOM 1105 C CA . GLU B 1 44 ? -4.73 -18.547 -0.32 1 97.38 44 GLU B CA 1
ATOM 1106 C C . GLU B 1 44 ? -5.27 -18.906 -1.702 1 97.38 44 GLU B C 1
ATOM 1108 O O . GLU B 1 44 ? -5.609 -20.062 -1.956 1 97.38 44 GLU B O 1
ATOM 1113 N N . VAL B 1 45 ? -5.348 -17.938 -2.572 1 97.88 45 VAL B N 1
ATOM 1114 C CA . VAL B 1 45 ? -5.816 -18.156 -3.936 1 97.88 45 VAL B CA 1
ATOM 1115 C C . VAL B 1 45 ? -4.891 -19.141 -4.645 1 97.88 45 VAL B C 1
ATOM 1117 O O . VAL B 1 45 ? -5.359 -20.062 -5.316 1 97.88 45 VAL B O 1
ATOM 1120 N N . CYS B 1 46 ? -3.605 -18.953 -4.488 1 97.75 46 CYS B N 1
ATOM 1121 C CA . CYS B 1 46 ? -2.582 -19.797 -5.098 1 97.75 46 CYS B CA 1
ATOM 1122 C C . CYS B 1 46 ? -2.688 -21.234 -4.59 1 97.75 46 CYS B C 1
ATOM 1124 O O . CYS B 1 46 ? -2.615 -22.172 -5.375 1 97.75 46 CYS B O 1
ATOM 1126 N N . SER B 1 47 ? -2.91 -21.406 -3.35 1 97 47 SER B N 1
ATOM 1127 C CA . SER B 1 47 ? -3.008 -22.719 -2.715 1 97 47 SER B CA 1
ATOM 1128 C C . SER B 1 47 ? -4.273 -23.453 -3.148 1 97 47 SER B C 1
ATOM 1130 O O . SER B 1 47 ? -4.266 -24.672 -3.309 1 97 47 SER B O 1
ATOM 1132 N N . ARG B 1 48 ? -5.285 -22.703 -3.277 1 97.5 48 ARG B N 1
ATOM 1133 C CA . ARG B 1 48 ? -6.539 -23.297 -3.729 1 97.5 48 ARG B CA 1
ATOM 1134 C C . ARG B 1 48 ? -6.391 -23.906 -5.125 1 97.5 48 ARG B C 1
ATOM 1136 O O . ARG B 1 48 ? -7.133 -24.812 -5.492 1 97.5 48 ARG B O 1
ATOM 1143 N N . GLU B 1 49 ? -5.449 -23.391 -5.898 1 97.56 49 GLU B N 1
ATOM 1144 C CA . GLU B 1 49 ? -5.18 -23.906 -7.238 1 97.56 49 GLU B CA 1
ATOM 1145 C C . GLU B 1 49 ? -4.074 -24.953 -7.219 1 97.56 49 GLU B C 1
ATOM 1147 O O . GLU B 1 49 ? -3.58 -25.359 -8.273 1 97.56 49 GLU B O 1
ATOM 1152 N N . ASP B 1 50 ? -3.621 -25.312 -6.078 1 97.25 50 ASP B N 1
ATOM 1153 C CA . ASP B 1 50 ? -2.588 -26.312 -5.852 1 97.25 50 ASP B CA 1
ATOM 1154 C C . ASP B 1 50 ? -1.253 -25.875 -6.449 1 97.25 50 ASP B C 1
ATOM 1156 O O . ASP B 1 50 ? -0.567 -26.672 -7.102 1 97.25 50 ASP B O 1
ATOM 1160 N N . LYS B 1 51 ? -1.005 -24.625 -6.32 1 96.56 51 LYS B N 1
ATOM 1161 C CA . LYS B 1 51 ? 0.268 -24.047 -6.742 1 96.56 51 LYS B CA 1
ATOM 1162 C C . LYS B 1 51 ? 1.064 -23.547 -5.543 1 96.56 51 LYS B C 1
ATOM 1164 O O . LYS B 1 51 ? 0.511 -23.344 -4.461 1 96.56 51 LYS B O 1
ATOM 1169 N N . ARG B 1 52 ? 2.393 -23.375 -5.836 1 95.44 52 ARG B N 1
ATOM 1170 C CA . ARG B 1 52 ? 3.254 -22.922 -4.754 1 95.44 52 ARG B CA 1
ATOM 1171 C C . ARG B 1 52 ? 4.02 -21.656 -5.16 1 95.44 52 ARG B C 1
ATOM 1173 O O . ARG B 1 52 ? 4.891 -21.188 -4.426 1 95.44 52 ARG B O 1
ATOM 1180 N N . THR B 1 53 ? 3.789 -21.219 -6.348 1 97.5 53 THR B N 1
ATOM 1181 C CA . THR B 1 53 ? 4.355 -19.953 -6.816 1 97.5 53 THR B CA 1
ATOM 1182 C C . THR B 1 53 ? 3.254 -18.938 -7.102 1 97.5 53 THR B C 1
ATOM 1184 O O . THR B 1 53 ? 2.432 -19.141 -7.996 1 97.5 53 THR B O 1
ATOM 1187 N N . ILE B 1 54 ? 3.248 -17.875 -6.332 1 97.75 54 ILE B N 1
ATOM 1188 C CA . ILE B 1 54 ? 2.271 -16.797 -6.527 1 97.75 54 ILE B CA 1
ATOM 1189 C C . ILE B 1 54 ? 2.596 -16.031 -7.809 1 97.75 54 ILE B C 1
ATOM 1191 O O . ILE B 1 54 ? 3.684 -15.469 -7.941 1 97.75 54 ILE B O 1
ATOM 1195 N N . ALA B 1 55 ? 1.706 -16.062 -8.734 1 97.75 55 ALA B N 1
ATOM 1196 C CA . ALA B 1 55 ? 1.796 -15.32 -9.992 1 97.75 55 ALA B CA 1
ATOM 1197 C C . ALA B 1 55 ? 0.912 -14.078 -9.961 1 97.75 55 ALA B C 1
ATOM 1199 O O . ALA B 1 55 ? 0.096 -13.906 -9.055 1 97.75 55 ALA B O 1
ATOM 1200 N N . PRO B 1 56 ? 1.062 -13.156 -10.945 1 97.19 56 PRO B N 1
ATOM 1201 C CA . PRO B 1 56 ? 0.254 -11.93 -10.992 1 97.19 56 PRO B CA 1
ATOM 1202 C C . PRO B 1 56 ? -1.246 -12.219 -10.977 1 97.19 56 PRO B C 1
ATOM 1204 O O . PRO B 1 56 ? -2.016 -11.469 -10.367 1 97.19 56 PRO B O 1
ATOM 1207 N N . GLU B 1 57 ? -1.572 -13.352 -11.633 1 96.88 57 GLU B N 1
ATOM 1208 C CA . GLU B 1 57 ? -2.996 -13.664 -11.68 1 96.88 57 GLU B CA 1
ATOM 1209 C C . GLU B 1 57 ? -3.555 -13.922 -10.281 1 96.88 57 GLU B C 1
ATOM 1211 O O . GLU B 1 57 ? -4.711 -13.602 -10 1 96.88 57 GLU B O 1
ATOM 1216 N N . HIS B 1 58 ? -2.799 -14.492 -9.398 1 98.25 58 HIS B N 1
ATOM 1217 C CA . HIS B 1 58 ? -3.227 -14.734 -8.031 1 98.25 58 HIS B CA 1
ATOM 1218 C C . HIS B 1 58 ? -3.408 -13.43 -7.266 1 98.25 58 HIS B C 1
ATOM 1220 O O . HIS B 1 58 ? -4.32 -13.305 -6.449 1 98.25 58 HIS B O 1
ATOM 1226 N N . VAL B 1 59 ? -2.559 -12.422 -7.543 1 97.56 59 VAL B N 1
ATOM 1227 C CA . VAL B 1 59 ? -2.643 -11.109 -6.914 1 97.56 59 VAL B CA 1
ATOM 1228 C C . VAL B 1 59 ? -3.912 -10.391 -7.371 1 97.56 59 VAL B C 1
ATOM 1230 O O . VAL B 1 59 ? -4.645 -9.828 -6.555 1 97.56 59 VAL B O 1
ATOM 1233 N N . LEU B 1 60 ? -4.16 -10.5 -8.656 1 96.94 60 LEU B N 1
ATOM 1234 C CA . LEU B 1 60 ? -5.332 -9.836 -9.219 1 96.94 60 LEU B CA 1
ATOM 1235 C C . LEU B 1 60 ? -6.617 -10.453 -8.672 1 96.94 60 LEU B C 1
ATOM 1237 O O . LEU B 1 60 ? -7.555 -9.727 -8.32 1 96.94 60 LEU B O 1
ATOM 1241 N N . LYS B 1 61 ? -6.637 -11.719 -8.609 1 97.25 61 LYS B N 1
ATOM 1242 C CA . LYS B 1 61 ? -7.793 -12.406 -8.031 1 97.25 61 LYS B CA 1
ATOM 1243 C C . LYS B 1 61 ? -7.965 -12.055 -6.559 1 97.25 61 LYS B C 1
ATOM 1245 O O . LYS B 1 61 ? -9.086 -11.891 -6.082 1 97.25 61 LYS B O 1
ATOM 1250 N N . ALA B 1 62 ? -6.871 -11.984 -5.816 1 97.31 62 ALA B N 1
ATOM 1251 C CA . ALA B 1 62 ? -6.91 -11.609 -4.406 1 97.31 62 ALA B CA 1
ATOM 1252 C C . ALA B 1 62 ? -7.539 -10.234 -4.219 1 97.31 62 ALA B C 1
ATOM 1254 O O . ALA B 1 62 ? -8.352 -10.031 -3.311 1 97.31 62 ALA B O 1
ATOM 1255 N N . LEU B 1 63 ? -7.172 -9.305 -5.082 1 96.38 63 LEU B N 1
ATOM 1256 C CA . LEU B 1 63 ? -7.738 -7.961 -5.027 1 96.38 63 LEU B CA 1
ATOM 1257 C C . LEU B 1 63 ? -9.25 -8 -5.207 1 96.38 63 LEU B C 1
ATOM 1259 O O . LEU B 1 63 ? -9.984 -7.293 -4.508 1 96.38 63 LEU B O 1
ATOM 1263 N N . GLN B 1 64 ? -9.664 -8.82 -6.094 1 95.62 64 GLN B N 1
ATOM 1264 C CA . GLN B 1 64 ? -11.102 -8.953 -6.324 1 95.62 64 GLN B CA 1
ATOM 1265 C C . GLN B 1 64 ? -11.797 -9.539 -5.102 1 95.62 64 GLN B C 1
ATOM 1267 O O . GLN B 1 64 ? -12.844 -9.039 -4.684 1 95.62 64 GLN B O 1
ATOM 1272 N N . VAL B 1 65 ? -11.242 -10.539 -4.566 1 95.44 65 VAL B N 1
ATOM 1273 C CA . VAL B 1 65 ? -11.812 -11.219 -3.41 1 95.44 65 VAL B CA 1
ATOM 1274 C C . VAL B 1 65 ? -11.898 -10.25 -2.232 1 95.44 65 VAL B C 1
ATOM 1276 O O . VAL B 1 65 ? -12.875 -10.258 -1.481 1 95.44 65 VAL B O 1
ATOM 1279 N N . LEU B 1 66 ? -10.906 -9.453 -2.053 1 93.12 66 LEU B N 1
ATOM 1280 C CA . LEU B 1 66 ? -10.805 -8.539 -0.923 1 93.12 66 LEU B CA 1
ATOM 1281 C C . LEU B 1 66 ? -11.703 -7.316 -1.131 1 93.12 66 LEU B C 1
ATOM 1283 O O . LEU B 1 66 ? -11.797 -6.457 -0.253 1 93.12 66 LEU B O 1
ATOM 1287 N N . GLY B 1 67 ? -12.25 -7.211 -2.322 1 89.25 67 GLY B N 1
ATOM 1288 C CA . GLY B 1 67 ? -13.188 -6.121 -2.557 1 89.25 67 GLY B CA 1
ATOM 1289 C C . GLY B 1 67 ? -12.555 -4.926 -3.24 1 89.25 67 GLY B C 1
ATOM 1290 O O . GLY B 1 67 ? -13.086 -3.816 -3.18 1 89.25 67 GLY B O 1
ATOM 1291 N N . PHE B 1 68 ? -11.383 -5.078 -3.895 1 88.81 68 PHE B N 1
ATOM 1292 C CA . PHE B 1 68 ? -10.695 -4 -4.59 1 88.81 68 PHE B CA 1
ATOM 1293 C C . PHE B 1 68 ? -10.891 -4.105 -6.094 1 88.81 68 PHE B C 1
ATOM 1295 O O . PHE B 1 68 ? -9.984 -3.803 -6.871 1 88.81 68 PHE B O 1
ATOM 1302 N N . ALA B 1 69 ? -12.039 -4.527 -6.461 1 88.12 69 ALA B N 1
ATOM 1303 C CA . ALA B 1 69 ? -12.312 -4.762 -7.875 1 88.12 69 ALA B CA 1
ATOM 1304 C C . ALA B 1 69 ? -12.125 -3.488 -8.695 1 88.12 69 ALA B C 1
ATOM 1306 O O . ALA B 1 69 ? -11.578 -3.529 -9.797 1 88.12 69 ALA B O 1
ATOM 1307 N N . ASP B 1 70 ? -12.523 -2.404 -8.125 1 84.75 70 ASP B N 1
ATOM 1308 C CA . ASP B 1 70 ? -12.438 -1.137 -8.844 1 84.75 70 ASP B CA 1
ATOM 1309 C C . ASP B 1 70 ? -10.992 -0.65 -8.938 1 84.75 70 ASP B C 1
ATOM 1311 O O . ASP B 1 70 ? -10.68 0.228 -9.742 1 84.75 70 ASP B O 1
ATOM 1315 N N . TYR B 1 71 ? -10.188 -1.252 -8.18 1 86.06 71 TYR B N 1
ATOM 1316 C CA . TYR B 1 71 ? -8.781 -0.871 -8.109 1 86.06 71 TYR B CA 1
ATOM 1317 C C . TYR B 1 71 ? -7.938 -1.705 -9.062 1 86.06 71 TYR B C 1
ATOM 1319 O O . TYR B 1 71 ? -6.824 -1.312 -9.422 1 86.06 71 TYR B O 1
ATOM 1327 N N . VAL B 1 72 ? -8.477 -2.799 -9.5 1 91.38 72 VAL B N 1
ATOM 1328 C CA . VAL B 1 72 ? -7.727 -3.795 -10.258 1 91.38 72 VAL B CA 1
ATOM 1329 C C . VAL B 1 72 ? -7.277 -3.197 -11.586 1 91.38 72 VAL B C 1
ATOM 1331 O O . VAL B 1 72 ? -6.117 -3.348 -11.977 1 91.38 72 VAL B O 1
ATOM 1334 N N . GLU B 1 73 ? -8.188 -2.506 -12.195 1 90.38 73 GLU B N 1
ATOM 1335 C CA . GLU B 1 73 ? -7.859 -1.936 -13.5 1 90.38 73 GLU B CA 1
ATOM 1336 C C . GLU B 1 73 ? -6.738 -0.906 -13.383 1 90.38 73 GLU B C 1
ATOM 1338 O O . GLU B 1 73 ? -5.824 -0.882 -14.211 1 90.38 73 GLU B O 1
ATOM 1343 N N . GLU B 1 74 ? -6.84 -0.066 -12.375 1 89.06 74 GLU B N 1
ATOM 1344 C CA . GLU B 1 74 ? -5.832 0.97 -12.164 1 89.06 74 GLU B CA 1
ATOM 1345 C C . GLU B 1 74 ? -4.469 0.359 -11.852 1 89.06 74 GLU B C 1
ATOM 1347 O O . GLU B 1 74 ? -3.451 0.793 -12.398 1 89.06 74 GLU B O 1
ATOM 1352 N N . VAL B 1 75 ? -4.469 -0.618 -11.07 1 91.94 75 VAL B N 1
ATOM 1353 C CA . VAL B 1 75 ? -3.24 -1.282 -10.648 1 91.94 75 VAL B CA 1
ATOM 1354 C C . VAL B 1 75 ? -2.625 -2.027 -11.828 1 91.94 75 VAL B C 1
ATOM 1356 O O . VAL B 1 75 ? -1.413 -1.967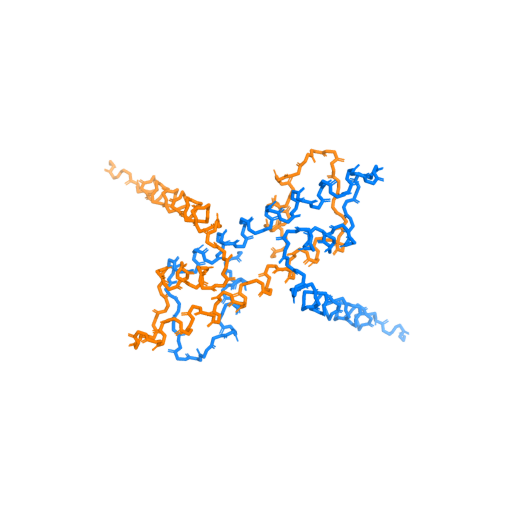 -12.047 1 91.94 75 VAL B O 1
ATOM 1359 N N . TYR B 1 76 ? -3.523 -2.672 -12.516 1 92 76 TYR B N 1
ATOM 1360 C CA . TYR B 1 76 ? -3.025 -3.436 -13.648 1 92 76 TYR B CA 1
ATOM 1361 C C . TYR B 1 76 ? -2.449 -2.514 -14.719 1 92 76 TYR B C 1
ATOM 1363 O O . TYR B 1 76 ? -1.418 -2.82 -15.32 1 92 76 TYR B O 1
ATOM 1371 N N . ALA B 1 77 ? -3.107 -1.438 -14.969 1 90.19 77 ALA B N 1
ATOM 1372 C CA . ALA B 1 77 ? -2.602 -0.457 -15.93 1 90.19 77 ALA B CA 1
ATOM 1373 C C . ALA B 1 77 ? -1.238 0.077 -15.5 1 90.19 77 ALA B C 1
ATOM 1375 O O . ALA B 1 77 ? -0.325 0.196 -16.312 1 90.19 77 ALA B O 1
ATOM 1376 N N . ALA B 1 78 ? -1.118 0.399 -14.281 1 85.69 78 ALA B N 1
ATOM 1377 C CA . ALA B 1 78 ? 0.153 0.885 -13.75 1 85.69 78 ALA B CA 1
ATOM 1378 C C . ALA B 1 78 ? 1.244 -0.173 -13.883 1 85.69 78 ALA B C 1
ATOM 1380 O O . ALA B 1 78 ? 2.371 0.134 -14.281 1 85.69 78 ALA B O 1
ATOM 1381 N N . TYR B 1 79 ? 0.929 -1.315 -13.625 1 88.31 79 TYR B N 1
ATOM 1382 C CA . TYR B 1 79 ? 1.814 -2.471 -13.727 1 88.31 79 TYR B CA 1
ATOM 1383 C C . TYR B 1 79 ? 2.277 -2.676 -15.164 1 88.31 79 TYR B C 1
ATOM 1385 O O . TYR B 1 79 ? 3.471 -2.857 -15.414 1 88.31 79 TYR B O 1
ATOM 1393 N N . GLU B 1 80 ? 1.405 -2.625 -16.047 1 89.31 80 GLU B N 1
ATOM 1394 C CA . GLU B 1 80 ? 1.738 -2.797 -17.469 1 89.31 80 GLU B CA 1
ATOM 1395 C C . GLU B 1 80 ? 2.633 -1.666 -17.969 1 89.31 80 GLU B C 1
ATOM 1397 O O . GLU B 1 80 ? 3.541 -1.893 -18.766 1 89.31 80 GLU B O 1
ATOM 1402 N N . ASN B 1 81 ? 2.389 -0.537 -17.5 1 86.38 81 ASN B N 1
ATOM 1403 C CA . ASN B 1 81 ? 3.189 0.618 -17.906 1 86.38 81 ASN B CA 1
ATOM 1404 C C . ASN B 1 81 ? 4.625 0.502 -17.391 1 86.38 81 ASN B C 1
ATOM 1406 O O . ASN B 1 81 ? 5.562 0.916 -18.078 1 86.38 81 ASN B O 1
ATOM 1410 N N . THR B 1 82 ? 4.824 -0.062 -16.297 1 77.44 82 THR B N 1
ATOM 1411 C CA . THR B 1 82 ? 6.16 -0.221 -15.727 1 77.44 82 THR B CA 1
ATOM 1412 C C . THR B 1 82 ? 6.938 -1.307 -16.469 1 77.44 82 THR B C 1
ATOM 1414 O O . THR B 1 82 ? 8.148 -1.188 -16.656 1 77.44 82 THR B O 1
ATOM 1417 N N . LYS B 1 83 ? 6.301 -2.316 -16.875 1 76.88 83 LYS B N 1
ATOM 1418 C CA . LYS B 1 83 ? 6.945 -3.363 -17.672 1 76.88 83 LYS B CA 1
ATOM 1419 C C . LYS B 1 83 ? 7.414 -2.822 -19.016 1 76.88 83 LYS B C 1
ATOM 1421 O O . LYS B 1 83 ? 8.5 -3.168 -19.484 1 76.88 83 LYS B O 1
ATOM 1426 N N . LEU B 1 84 ? 6.637 -2.059 -19.5 1 71.31 84 LEU B N 1
ATOM 1427 C CA . LEU B 1 84 ? 6.973 -1.487 -20.797 1 71.31 84 LEU B CA 1
ATOM 1428 C C . LEU B 1 84 ? 8.203 -0.59 -20.688 1 71.31 84 LEU B C 1
ATOM 1430 O O . LEU B 1 84 ? 9.055 -0.604 -21.578 1 71.31 84 LEU B O 1
ATOM 1434 N N . GLU B 1 85 ? 8.258 0.062 -19.609 1 69 85 GLU B N 1
ATOM 1435 C CA . GLU B 1 85 ? 9.406 0.948 -19.422 1 69 85 GLU B CA 1
ATOM 1436 C C . GLU B 1 85 ? 10.695 0.153 -19.234 1 69 85 GLU B C 1
ATOM 1438 O O . GLU B 1 85 ? 11.742 0.526 -19.75 1 69 85 GLU B O 1
ATOM 1443 N N . THR B 1 86 ? 10.555 -0.946 -18.562 1 65.12 86 THR B N 1
ATOM 1444 C CA . THR B 1 86 ? 11.719 -1.794 -18.328 1 65.12 86 THR B CA 1
ATOM 1445 C C . THR B 1 86 ? 12.164 -2.473 -19.625 1 65.12 86 THR B C 1
ATOM 1447 O O . THR B 1 86 ? 13.359 -2.592 -19.891 1 65.12 86 THR B O 1
ATOM 1450 N N . MET B 1 87 ? 11.18 -2.916 -20.375 1 63.88 87 MET B N 1
ATOM 1451 C CA . MET B 1 87 ? 11.484 -3.562 -21.641 1 63.88 87 MET B CA 1
ATOM 1452 C C . MET B 1 87 ? 12.125 -2.574 -22.609 1 63.88 87 MET B C 1
ATOM 1454 O O . MET B 1 87 ? 13.062 -2.922 -23.328 1 63.88 87 MET B O 1
ATOM 1458 N N . VAL B 1 88 ? 11.562 -1.319 -22.578 1 67.31 88 VAL B N 1
ATOM 1459 C CA . VAL B 1 88 ? 12.078 -0.294 -23.484 1 67.31 88 VAL B CA 1
ATOM 1460 C C . VAL B 1 88 ? 13.5 0.087 -23.062 1 67.31 88 VAL B C 1
ATOM 1462 O O . VAL B 1 88 ? 14.375 0.268 -23.922 1 67.31 88 VAL B O 1
ATOM 1465 N N . LEU B 1 89 ? 13.766 0.1 -21.781 1 60.06 89 LEU B N 1
ATOM 1466 C CA . LEU B 1 89 ? 15.086 0.447 -21.266 1 60.06 89 LEU B CA 1
ATOM 1467 C C . LEU B 1 89 ? 16.094 -0.666 -21.547 1 60.06 89 LEU B C 1
ATOM 1469 O O . LEU B 1 89 ? 17.25 -0.394 -21.859 1 60.06 89 LEU B O 1
ATOM 1473 N N . LEU B 1 90 ? 15.602 -1.839 -21.438 1 60.38 90 LEU B N 1
ATOM 1474 C CA . LEU B 1 90 ? 16.453 -2.982 -21.734 1 60.38 90 LEU B CA 1
ATOM 1475 C C . LEU B 1 90 ? 16.766 -3.055 -23.219 1 60.38 90 LEU B C 1
ATOM 1477 O O . LEU B 1 90 ? 17.875 -3.404 -23.609 1 60.38 90 LEU B O 1
ATOM 1481 N N . ASN B 1 91 ? 15.805 -2.672 -23.938 1 59.28 91 ASN B N 1
ATOM 1482 C CA . ASN B 1 91 ? 16.062 -2.639 -25.375 1 59.28 91 ASN B CA 1
ATOM 1483 C C . ASN B 1 91 ? 16.938 -1.452 -25.75 1 59.28 91 ASN B C 1
ATOM 1485 O O . ASN B 1 91 ? 17.656 -1.505 -26.75 1 59.28 91 ASN B O 1
ATOM 1489 N N . LYS B 1 92 ? 16.891 -0.407 -24.938 1 58.34 92 LYS B N 1
ATOM 1490 C CA . LYS B 1 92 ? 17.75 0.736 -25.219 1 58.34 92 LYS B CA 1
ATOM 1491 C C . LYS B 1 92 ? 19.203 0.439 -24.859 1 58.34 92 LYS B C 1
ATOM 1493 O O . LYS B 1 92 ? 20.125 1.111 -25.328 1 58.34 92 LYS B O 1
ATOM 1498 N N . ASN B 1 93 ? 19.344 -0.209 -23.766 1 50.5 93 ASN B N 1
ATOM 1499 C CA . ASN B 1 93 ? 20.719 -0.496 -23.359 1 50.5 93 ASN B CA 1
ATOM 1500 C C . ASN B 1 93 ? 21.328 -1.631 -24.172 1 50.5 93 ASN B C 1
ATOM 1502 O O . ASN B 1 93 ? 22.406 -2.137 -23.844 1 50.5 93 ASN B O 1
ATOM 1506 N N . VAL B 1 94 ? 20.641 -2.227 -25.062 1 50.16 94 VAL B N 1
ATOM 1507 C CA . VAL B 1 94 ? 21.328 -3.143 -25.969 1 50.16 94 VAL B CA 1
ATOM 1508 C C . VAL B 1 94 ? 22.297 -2.359 -26.859 1 50.16 94 VAL B C 1
ATOM 1510 O 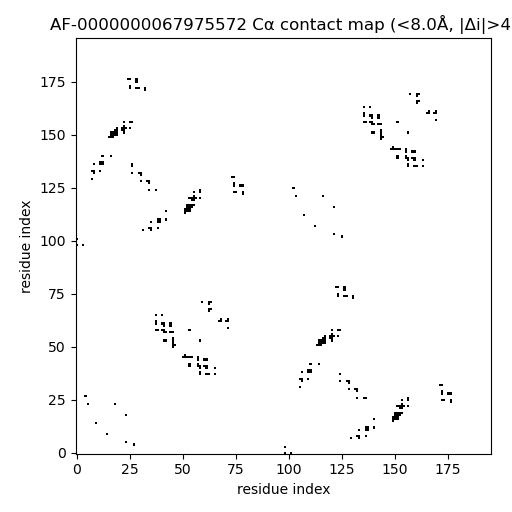O . VAL B 1 94 ? 21.891 -1.427 -27.547 1 50.16 94 VAL B O 1
ATOM 1513 N N . PRO B 1 95 ? 23.547 -2.309 -26.531 1 50.44 95 PRO B N 1
ATOM 1514 C CA . PRO B 1 95 ? 24.594 -1.711 -27.359 1 50.44 95 PRO B CA 1
ATOM 1515 C C . PRO B 1 95 ? 24.469 -2.115 -28.828 1 50.44 95 PRO B C 1
ATOM 1517 O O . PRO B 1 95 ? 24.25 -3.289 -29.141 1 50.44 95 PRO B O 1
ATOM 1520 N N . HIS B 1 96 ? 23.938 -1.231 -29.734 1 47.62 96 HIS B N 1
ATOM 1521 C CA . HIS B 1 96 ? 24.078 -1.466 -31.172 1 47.62 96 HIS B CA 1
ATOM 1522 C C . HIS B 1 96 ? 25.5 -1.906 -31.516 1 47.62 96 HIS B C 1
ATOM 1524 O O . HIS B 1 96 ? 26.469 -1.181 -31.25 1 47.62 96 HIS B O 1
ATOM 1530 N N . ALA B 1 97 ? 25.828 -3.105 -31.422 1 42.81 97 ALA B N 1
ATOM 1531 C CA . ALA B 1 97 ? 27.047 -3.664 -31.984 1 42.81 97 ALA B CA 1
ATOM 1532 C C . ALA B 1 97 ? 27.266 -3.195 -33.406 1 42.81 97 ALA B C 1
ATOM 1534 O O . ALA B 1 97 ? 26.547 -3.615 -34.344 1 42.81 97 ALA B O 1
ATOM 1535 N N . CYS B 1 98 ? 27.391 -1.792 -33.594 1 32.88 98 CYS B N 1
ATOM 1536 C CA . CYS B 1 98 ? 28.125 -1.507 -34.812 1 32.88 98 CYS B CA 1
ATOM 1537 C C . CYS B 1 98 ? 29.609 -1.82 -34.656 1 32.88 98 CYS B C 1
ATOM 1539 O O . CYS B 1 98 ? 30.172 -1.604 -33.594 1 32.88 98 CYS B O 1
#

InterPro domains:
  IPR003958 Transcription factor CBF/NF-Y/archaeal histone domain [PF00808] (3-63)
  IPR009072 Histone-fold [G3DSA:1.10.20.10] (2-93)
  IPR009072 Histone-fold [SSF47113] (3-83)
  IPR044255 Protein Dr1 homolog [PTHR47173] (3-88)

Foldseek 3Di:
DLVVLVVVVCVVDPPVDDDDPVNSVVVVVVVVVVCVQLVVQLCVQQVVVVHDDRDVVSSLVSCVVVPNPVCSVVVVVVVVVVVVVVVVVVVVPPPPPD/DLVVLVVVVCVVDPPPDDDDPVNSVVVVVVVVVVCVQLVVQLCVQQVVVVHDDRDVVSSLVSCVVVPNPVCSVVVVVVVVVVVVVVVVVVVVPPPPPD

Sequence (196 aa):
MTATMTKIIKEMLPPDVRVARDAQDLLIECCVEFINLISSESNEVCSREDKRTIAPEHVLKALQVLGFADYVEEVYAAYENTKLETMVLLNKNVPHACMTATMTKIIKEMLPPDVRVARDAQDLLIECCVEFINLISSESNEVCSREDKRTIAPEHVLKALQVLGFADYVEEVYAAYENTKLETMVLLNKNVPHAC